Protein AF-A0A353JYY5-F1 (afdb_monomer)

Sequence (199 aa):
VELNNAVEAGSTLICNIYRLQESLFKIEKTVLKGDKEIVFSFNLNNRERYMTGYGVKVE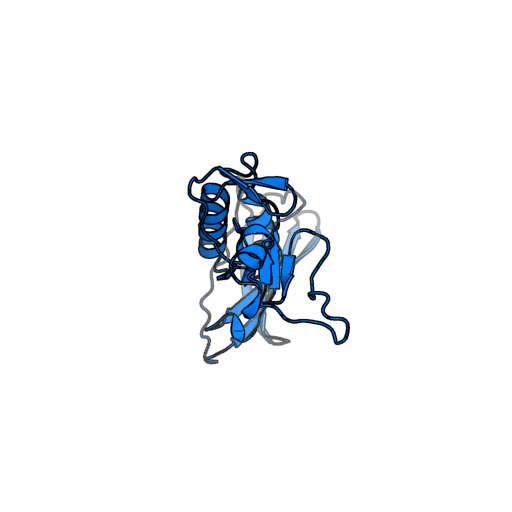VQRLDGNYDAYYTAFDVVDSWTRAPRYGFISDFSDSDMNDEEDIKEMNRYHINVVQYYDWMYRHHKFIPPKDKFIDPLKRKLNLSVVKQKVGYAHKYGMKAMAYGAVYGAGKEFYEKHKEWALYKNDGKVYGFGDFLYIM

pLDDT: mean 94.49, std 5.29, range [67.0, 98.75]

Secondary structure (DSSP, 8-state):
---SS---TT-EEEEEEEETTEEEEEEEEEPPTT-S------------SSEEEEEEEEEEE-TTS-EEEEEEEEEEES-GGGS--EEEE----GGGTT--HHHHHHHHTT--EEEE-S-SSBTTB-S-SSSEEE-TTS-EEEHHHHHHHHHHHHHTTPEEEE---SSEEEHHHHTT-GGGS-B-TTSPBPEETTTEEE-

Solvent-accessible surface area (backbone atoms only — not comparable to full-atom values): 11913 Å² total; per-residue (Å²): 130,86,72,95,61,91,77,58,61,70,16,38,37,38,41,35,36,22,48,82,92,44,76,78,46,78,49,76,46,70,39,52,85,86,66,88,76,84,89,86,86,84,84,84,84,73,82,71,85,55,70,49,64,34,44,35,42,41,35,39,44,41,85,89,71,51,77,51,77,47,73,53,71,54,71,54,60,81,47,55,86,82,68,71,32,77,46,71,48,69,84,33,31,78,86,48,55,96,58,56,62,72,55,54,53,39,50,76,72,59,36,34,31,35,35,38,40,84,76,43,36,38,64,76,44,50,76,59,99,47,54,68,45,61,32,88,86,69,48,66,34,24,50,63,31,49,55,48,49,46,52,50,33,47,75,72,68,22,43,78,41,79,63,75,59,93,40,36,28,33,53,80,55,42,77,76,44,59,91,57,42,44,64,46,99,88,70,49,72,44,58,59,79,90,53,33,32,35,66

Mean predicted aligned error: 4.84 Å

Radius of gyration: 24.38 Å; Cα contacts (8 Å, |Δi|>4): 341; chains: 1; bounding box: 50×28×75 Å

Foldseek 3Di:
DDDPDDADQQKKKWKWKDFVPDTDDIDIDTHHPPDPDDDDDDDDPPPPDAKGKMKMKIWIQHPVRDIDIDIDIAMDGPDCVVPAPEEEDEDAAPVCVVPLVVVVVCVRVVHAEYEYPQQAAWLVHRHDPAQWHAHLVRDTHGVVSVVVNCVSSVVSNHHYHYDHDPFKGFPVVCVVCVVSFDADPVRDFDADPRTIGGD

Nearest PDB structures (foldseek):
  8cem-assembly1_E  TM=5.713E-01  e=3.924E-01  Bos taurus
  2a73-assembly1_A  TM=5.602E-01  e=6.392E-01  Homo sapiens
  8uh2-assembly1_A  TM=5.642E-01  e=6.794E-01  Homo sapiens
  6yo6-assembly1_A  TM=5.496E-01  e=1.803E+00  Homo sapiens
  8enu-ass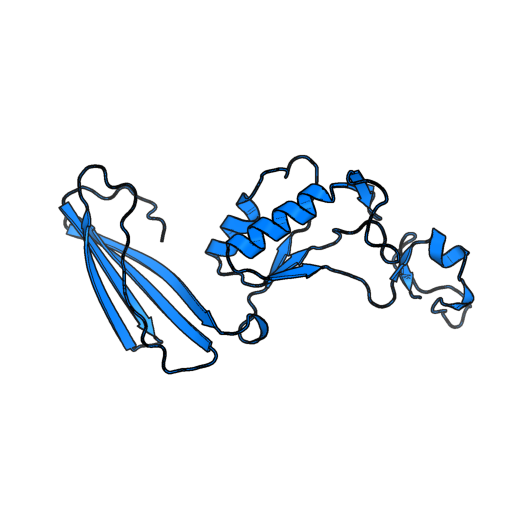embly1_G  TM=4.955E-01  e=3.123E+00  Homo sapiens

Structure (mmCIF, N/CA/C/O backbone):
data_AF-A0A353JYY5-F1
#
_entry.id   AF-A0A353JYY5-F1
#
loop_
_atom_site.group_PDB
_atom_site.id
_atom_site.type_symbol
_atom_site.label_atom_id
_atom_site.label_alt_id
_atom_site.label_comp_id
_atom_site.label_asym_id
_atom_site.label_entity_id
_atom_site.label_seq_id
_atom_site.pdbx_PDB_ins_code
_atom_site.Cartn_x
_atom_site.Cartn_y
_atom_site.Cartn_z
_atom_site.occupancy
_atom_site.B_iso_or_equiv
_atom_site.auth_seq_id
_atom_site.auth_comp_id
_atom_site.auth_asym_id
_atom_site.auth_atom_id
_atom_site.pdbx_PDB_model_num
ATOM 1 N N . VAL A 1 1 ? -8.068 0.862 15.870 1.00 82.69 1 VAL A N 1
ATOM 2 C CA . VAL A 1 1 ? -8.099 2.332 16.032 1.00 82.69 1 VAL A CA 1
ATOM 3 C C . VAL A 1 1 ? -7.085 2.686 17.092 1.00 82.69 1 VAL A C 1
ATOM 5 O O . VAL A 1 1 ? -7.090 2.029 18.124 1.00 82.69 1 VAL A O 1
ATOM 8 N N . GLU A 1 2 ? -6.206 3.644 16.828 1.00 84.69 2 GLU A N 1
ATOM 9 C CA . GLU A 1 2 ? -5.257 4.135 17.829 1.00 84.69 2 GLU A CA 1
ATOM 10 C C . GLU A 1 2 ? -5.903 5.284 18.599 1.00 84.69 2 GLU A C 1
ATOM 12 O O . GLU A 1 2 ? -6.517 6.171 18.004 1.00 84.69 2 GLU A O 1
ATOM 17 N N . LEU A 1 3 ? -5.811 5.234 19.925 1.00 84.00 3 LEU A N 1
ATOM 18 C CA . LEU A 1 3 ? -6.306 6.293 20.794 1.00 84.00 3 LEU A CA 1
ATOM 19 C C . LEU A 1 3 ? -5.145 7.246 21.066 1.00 84.00 3 LEU A C 1
ATOM 21 O O . LEU A 1 3 ? -4.091 6.820 21.530 1.00 84.00 3 LEU A O 1
ATOM 25 N N . ASN A 1 4 ? -5.339 8.533 20.791 1.00 76.31 4 ASN A N 1
ATOM 26 C CA . ASN A 1 4 ? -4.275 9.533 20.938 1.00 76.31 4 ASN A CA 1
ATOM 27 C C . ASN A 1 4 ? -4.005 9.906 22.405 1.00 76.31 4 ASN A C 1
ATOM 29 O O . ASN A 1 4 ? -2.969 10.487 22.713 1.00 76.31 4 ASN A O 1
ATOM 33 N N . ASN A 1 5 ? -4.931 9.564 23.304 1.00 80.25 5 ASN A N 1
ATOM 34 C CA . ASN A 1 5 ? -4.865 9.876 24.726 1.00 80.25 5 ASN A CA 1
ATOM 35 C C . ASN A 1 5 ? -4.965 8.598 25.556 1.00 80.25 5 ASN A C 1
ATOM 37 O O . ASN A 1 5 ? -5.755 7.705 25.238 1.00 80.25 5 ASN A O 1
ATOM 41 N N . ALA A 1 6 ? -4.225 8.553 26.666 1.00 81.31 6 ALA A N 1
ATOM 42 C CA . ALA A 1 6 ? -4.351 7.480 27.644 1.00 81.31 6 ALA A CA 1
ATOM 43 C C . ALA A 1 6 ? -5.804 7.367 28.132 1.00 81.31 6 ALA A C 1
ATOM 45 O O . ALA A 1 6 ? -6.489 8.375 28.331 1.00 81.31 6 ALA A O 1
ATOM 46 N N . VAL A 1 7 ? -6.277 6.137 28.312 1.00 87.62 7 VAL A N 1
ATOM 47 C CA . VAL A 1 7 ? -7.606 5.850 28.856 1.00 87.62 7 VAL A CA 1
ATOM 48 C C . VAL A 1 7 ? -7.434 5.235 30.236 1.00 87.62 7 VAL A C 1
ATOM 50 O O . VAL A 1 7 ? -6.659 4.299 30.420 1.00 87.62 7 VAL A O 1
ATOM 53 N N . GLU A 1 8 ? -8.125 5.801 31.217 1.00 91.50 8 GLU A N 1
ATOM 54 C CA . GLU A 1 8 ? -8.010 5.393 32.613 1.00 91.50 8 GLU A CA 1
ATOM 55 C C . GLU A 1 8 ? -8.660 4.026 32.835 1.00 91.50 8 GLU A C 1
ATOM 57 O O . GLU A 1 8 ? -9.717 3.727 32.268 1.00 91.50 8 GLU A O 1
ATOM 62 N N . ALA A 1 9 ? -8.055 3.211 33.701 1.00 93.50 9 ALA A N 1
ATOM 63 C CA . ALA A 1 9 ? -8.649 1.949 34.122 1.00 93.50 9 ALA A CA 1
ATOM 64 C C . ALA A 1 9 ? -10.014 2.201 34.783 1.00 93.50 9 ALA A C 1
ATOM 66 O O . ALA A 1 9 ? -10.133 3.064 35.647 1.00 93.50 9 ALA A O 1
ATOM 67 N N . GLY A 1 10 ? -11.030 1.442 34.379 1.00 93.44 10 GLY A N 1
ATOM 68 C CA . GLY A 1 10 ? -12.430 1.645 34.754 1.00 93.44 10 GLY A CA 1
ATOM 69 C C . GLY A 1 10 ? -13.258 2.387 33.700 1.00 93.44 10 GLY A C 1
ATOM 70 O O . GLY A 1 10 ? -14.481 2.286 33.732 1.00 93.44 10 GLY A O 1
ATOM 71 N N . SER A 1 11 ? -12.627 3.062 32.731 1.00 95.00 11 SER A N 1
ATOM 72 C CA . SER A 1 11 ? -13.341 3.631 31.577 1.00 95.00 11 SER A CA 1
ATOM 73 C C . SER A 1 11 ? -13.979 2.526 30.730 1.00 95.00 11 SER A C 1
ATOM 75 O O . SER A 1 11 ? -13.470 1.404 30.672 1.00 95.00 11 SER A O 1
ATOM 77 N N . THR A 1 12 ? -15.064 2.845 30.027 1.00 96.56 12 THR A N 1
ATOM 78 C CA . THR A 1 12 ? -15.749 1.903 29.130 1.00 96.56 12 THR A CA 1
ATOM 79 C C . THR A 1 12 ? -15.498 2.272 27.675 1.00 96.56 12 THR A C 1
ATOM 81 O O . THR A 1 12 ? -15.689 3.414 27.265 1.00 96.56 12 THR A O 1
ATOM 84 N N . LEU A 1 13 ? -15.081 1.293 26.879 1.00 96.75 13 LEU A N 1
ATOM 85 C CA . LEU A 1 13 ? -14.965 1.389 25.433 1.00 96.75 13 LEU A CA 1
ATOM 86 C C . LEU A 1 13 ? -16.154 0.695 24.773 1.00 96.75 13 LEU A C 1
ATOM 88 O O . LEU A 1 13 ? -16.440 -0.465 25.072 1.00 96.75 13 LEU A O 1
ATOM 92 N N . ILE A 1 14 ? -16.806 1.379 23.839 1.00 97.12 14 ILE A N 1
ATOM 93 C CA . ILE A 1 14 ? -17.950 0.855 23.089 1.00 97.12 14 ILE A CA 1
ATOM 94 C C . ILE A 1 14 ? -17.586 0.837 21.609 1.00 97.12 14 ILE A C 1
ATOM 96 O O . ILE A 1 14 ? -17.436 1.880 20.979 1.00 97.12 14 ILE A O 1
ATOM 100 N N . CYS A 1 15 ? -17.446 -0.356 21.045 1.00 97.56 15 CYS A N 1
ATOM 101 C CA . CYS A 1 15 ? -17.200 -0.558 19.625 1.00 97.56 15 CYS A CA 1
ATOM 102 C C . CYS A 1 15 ? -18.519 -0.854 18.910 1.00 97.56 15 CYS A C 1
ATOM 104 O O . CYS A 1 15 ? -19.177 -1.855 19.199 1.00 97.56 15 CYS A O 1
ATOM 106 N N . ASN A 1 16 ? -18.887 0.002 17.962 1.00 97.69 16 ASN A N 1
ATOM 107 C CA . ASN A 1 16 ? -20.025 -0.191 17.077 1.00 97.69 16 ASN A CA 1
ATOM 108 C C . ASN A 1 16 ? -19.528 -0.482 15.656 1.00 97.69 16 ASN A C 1
ATOM 110 O O . ASN A 1 16 ? -18.657 0.226 15.141 1.00 97.69 16 ASN A O 1
ATOM 114 N N . ILE A 1 17 ? -20.110 -1.497 15.019 1.00 97.50 17 ILE A N 1
ATOM 115 C CA . ILE A 1 17 ? -19.832 -1.872 13.629 1.00 97.50 17 ILE A CA 1
ATOM 116 C C . ILE A 1 17 ? -21.082 -1.614 12.799 1.00 97.50 17 ILE A C 1
ATOM 118 O O . ILE A 1 17 ? -22.156 -2.129 13.114 1.00 97.50 17 ILE A O 1
ATOM 122 N N . TYR A 1 18 ? -20.920 -0.863 11.717 1.00 96.69 18 TYR A N 1
ATOM 123 C CA . TYR A 1 18 ? -22.006 -0.449 10.843 1.00 96.69 18 TYR A CA 1
ATOM 124 C C . TYR A 1 18 ? -21.823 -0.981 9.432 1.00 96.69 18 TYR A C 1
ATOM 126 O O . TYR A 1 18 ? -20.710 -1.014 8.906 1.00 96.69 18 TYR A O 1
ATOM 134 N N . ARG A 1 19 ? -22.939 -1.303 8.784 1.00 94.19 19 ARG A N 1
ATOM 135 C CA . ARG A 1 19 ? -23.030 -1.409 7.329 1.00 94.19 19 ARG A CA 1
ATOM 136 C C . ARG A 1 19 ? -23.985 -0.328 6.848 1.00 94.19 19 ARG A C 1
ATOM 138 O O . ARG A 1 19 ? -25.188 -0.418 7.077 1.00 94.19 19 ARG A O 1
ATOM 145 N N . LEU A 1 20 ? -23.444 0.693 6.185 1.00 93.12 20 LEU A N 1
ATOM 146 C CA . LEU A 1 20 ? -24.189 1.918 5.878 1.00 93.12 20 LEU A CA 1
ATOM 147 C C . LEU A 1 20 ? -24.820 2.485 7.169 1.00 93.12 20 LEU A C 1
ATOM 149 O O . LEU A 1 20 ? -24.104 2.726 8.136 1.00 93.12 20 LEU A O 1
ATOM 153 N N . GLN A 1 21 ? -26.139 2.671 7.206 1.00 94.62 21 GLN A N 1
ATOM 154 C CA . GLN A 1 21 ? -26.885 3.126 8.382 1.00 94.62 21 GLN A CA 1
ATOM 155 C C . GLN A 1 21 ? -27.195 2.020 9.408 1.00 94.62 21 GLN A C 1
ATOM 157 O O . GLN A 1 21 ? -27.648 2.317 10.511 1.00 94.62 21 GLN A O 1
ATOM 162 N N . GLU A 1 22 ? -27.020 0.746 9.049 1.00 94.44 22 GLU A N 1
ATOM 163 C CA . GLU A 1 22 ? -27.385 -0.393 9.894 1.00 94.44 22 GLU A CA 1
ATOM 164 C C . GLU A 1 22 ? -26.297 -0.653 10.944 1.00 94.44 22 GLU A C 1
ATOM 166 O O . GLU A 1 22 ? -25.148 -0.912 10.590 1.00 94.44 22 GLU A O 1
ATOM 171 N N . SER A 1 23 ? -26.656 -0.620 12.231 1.00 95.06 23 SER A N 1
ATOM 172 C CA . SER A 1 23 ? -25.775 -1.071 13.316 1.00 95.06 23 SER A CA 1
ATOM 173 C C . SER A 1 23 ? -25.859 -2.590 13.441 1.00 95.06 23 SER A C 1
ATOM 175 O O . SER A 1 23 ? -26.911 -3.128 13.780 1.00 95.06 23 SER A O 1
ATOM 177 N N . LEU A 1 24 ? -24.758 -3.280 13.144 1.00 95.19 24 LEU A N 1
ATOM 178 C CA . LEU A 1 24 ? -24.690 -4.743 13.142 1.00 95.19 24 LEU A CA 1
ATOM 179 C C . LEU A 1 24 ? -24.235 -5.304 14.487 1.00 95.19 24 LEU A C 1
ATOM 181 O O . LEU A 1 24 ? -24.732 -6.334 14.938 1.00 95.19 24 LEU A O 1
ATOM 185 N N . PHE A 1 25 ? -23.271 -4.634 15.116 1.00 96.81 25 PHE A N 1
ATOM 186 C CA . PHE A 1 25 ? -22.703 -5.048 16.391 1.00 96.81 25 PHE A CA 1
ATOM 187 C C . PHE A 1 25 ? -22.481 -3.840 17.282 1.00 96.81 25 PHE A C 1
ATOM 189 O O . PHE A 1 25 ? -22.051 -2.786 16.814 1.00 96.81 25 PHE A O 1
ATOM 196 N N . LYS A 1 26 ? -22.699 -4.048 18.578 1.00 97.44 26 LYS A N 1
ATOM 197 C CA . LYS A 1 26 ? -22.285 -3.153 19.651 1.00 97.44 26 LYS A CA 1
ATOM 198 C C . LYS A 1 26 ? -21.618 -4.002 20.726 1.00 97.44 26 LYS A C 1
ATOM 200 O O . LYS A 1 26 ? -22.241 -4.920 21.254 1.00 97.44 26 LYS A O 1
ATOM 205 N N . ILE A 1 27 ? -20.345 -3.738 20.998 1.00 97.75 27 ILE A N 1
ATOM 206 C CA . ILE A 1 27 ?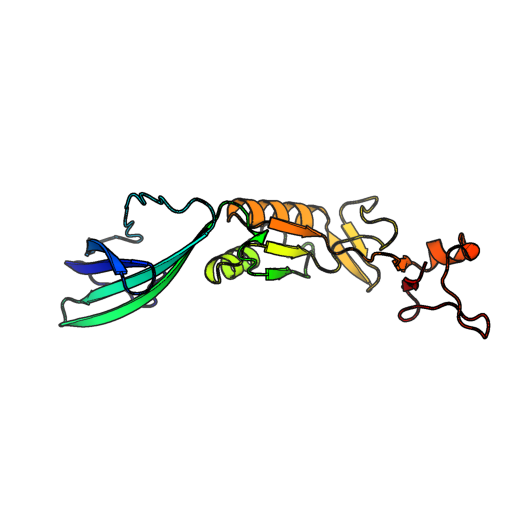 -19.522 -4.530 21.914 1.00 97.75 27 ILE A CA 1
ATOM 207 C C . ILE A 1 27 ? -18.881 -3.582 22.910 1.00 97.75 27 ILE A C 1
AT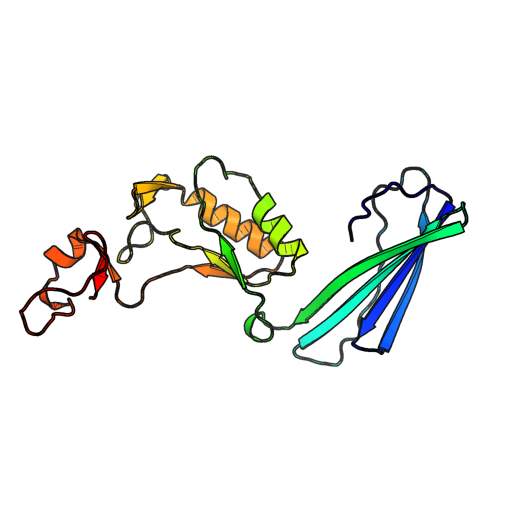OM 209 O O . ILE A 1 27 ? -18.189 -2.644 22.522 1.00 97.75 27 ILE A O 1
ATOM 213 N N . GLU A 1 28 ? -19.092 -3.849 24.190 1.00 97.44 28 GLU A N 1
ATOM 214 C CA . GLU A 1 28 ? -18.594 -3.015 25.278 1.00 97.44 28 GLU A CA 1
ATOM 215 C C . GLU A 1 28 ? -17.473 -3.743 26.021 1.00 97.44 28 GLU A C 1
ATOM 217 O O . GLU A 1 28 ? -17.542 -4.955 26.246 1.00 97.44 28 GLU A O 1
ATOM 222 N N . LYS A 1 29 ? -16.417 -3.010 26.376 1.00 96.88 29 LYS A N 1
ATOM 223 C CA . LYS A 1 29 ? -15.303 -3.504 27.187 1.00 96.88 29 LYS A CA 1
ATOM 224 C C . LYS A 1 29 ? -14.856 -2.444 28.179 1.00 96.88 29 LYS A C 1
ATOM 226 O O . LYS A 1 29 ? -14.704 -1.283 27.819 1.00 96.88 29 LYS A O 1
ATOM 231 N N . THR A 1 30 ? -14.589 -2.854 29.409 1.00 96.44 30 THR A N 1
ATOM 232 C CA . THR A 1 30 ? -13.977 -1.989 30.422 1.00 96.44 30 THR A CA 1
ATOM 233 C C . THR A 1 30 ? -12.460 -2.043 30.298 1.00 96.44 30 THR A C 1
ATOM 235 O O . THR A 1 30 ? -11.895 -3.121 30.125 1.00 96.44 30 THR A O 1
ATOM 238 N N . VAL A 1 31 ? -11.807 -0.888 30.403 1.00 95.31 31 VAL A N 1
ATOM 239 C CA . VAL A 1 31 ? -10.346 -0.779 30.426 1.00 95.31 31 VAL A CA 1
ATOM 240 C C . VAL A 1 31 ? -9.822 -1.261 31.775 1.00 95.31 31 VAL A C 1
ATOM 242 O O . VAL A 1 31 ? -10.223 -0.742 32.818 1.00 95.31 31 VAL A O 1
ATOM 245 N N . LEU A 1 32 ? -8.913 -2.232 31.775 1.00 94.75 32 LEU A N 1
ATOM 246 C CA . LEU A 1 32 ? -8.254 -2.731 32.978 1.00 94.75 32 LEU A CA 1
ATOM 247 C C . LEU A 1 32 ? -6.884 -2.072 33.171 1.00 94.75 32 LEU A C 1
ATOM 249 O O . LEU A 1 32 ? -6.249 -1.559 32.247 1.00 94.75 32 LEU A O 1
ATOM 253 N N . LYS A 1 33 ? -6.400 -2.071 34.417 1.00 93.38 33 LYS A N 1
ATOM 254 C CA . LYS A 1 33 ? -5.089 -1.505 34.743 1.00 93.38 33 LYS A CA 1
ATOM 255 C C . LYS A 1 33 ? -3.988 -2.296 34.034 1.00 93.38 33 LYS A C 1
ATOM 257 O O . LYS A 1 33 ? -3.799 -3.474 34.312 1.00 93.38 33 LYS A O 1
ATOM 262 N N . GLY A 1 34 ? -3.214 -1.607 33.199 1.00 90.06 34 GLY A N 1
ATOM 263 C CA . GLY A 1 34 ? -2.113 -2.201 32.439 1.00 90.06 34 GLY A CA 1
ATOM 264 C C . GLY A 1 34 ? -2.489 -2.645 31.025 1.00 90.06 34 GLY A C 1
ATOM 265 O O . GLY A 1 34 ? -1.595 -3.083 30.299 1.00 90.06 34 GLY A O 1
ATOM 266 N N . ASP A 1 35 ? -3.751 -2.490 30.614 1.00 91.50 35 ASP A N 1
ATOM 267 C CA . ASP A 1 35 ? -4.157 -2.734 29.231 1.00 91.50 35 ASP A CA 1
ATOM 268 C C . ASP A 1 35 ? -3.402 -1.795 28.283 1.00 91.50 35 ASP A C 1
ATOM 270 O O . ASP A 1 35 ? -3.444 -0.570 28.414 1.00 91.50 35 ASP A O 1
ATOM 274 N N . LYS A 1 36 ? -2.698 -2.390 27.317 1.00 89.00 36 LYS A N 1
ATOM 275 C CA . LYS A 1 36 ? -2.064 -1.677 26.194 1.00 89.00 36 LYS A CA 1
ATOM 276 C C . LYS A 1 36 ? -2.848 -1.835 24.895 1.00 89.00 36 LYS A C 1
ATOM 278 O O . LYS A 1 36 ? -2.726 -1.006 24.001 1.00 89.00 36 LYS A O 1
ATOM 283 N N . GLU A 1 37 ? -3.637 -2.899 24.800 1.00 92.81 37 GLU A N 1
ATOM 284 C CA . GLU A 1 37 ? -4.442 -3.249 23.640 1.00 92.81 37 GLU A CA 1
ATOM 285 C C . GLU A 1 37 ? -5.744 -3.896 24.117 1.00 92.81 37 GLU A C 1
ATOM 287 O O . GLU A 1 37 ? -5.736 -4.754 24.999 1.00 92.81 37 GLU A O 1
ATOM 292 N N . ILE A 1 38 ? -6.866 -3.488 23.522 1.00 93.69 38 ILE A N 1
ATOM 293 C CA . ILE A 1 38 ? -8.188 -4.050 23.799 1.00 93.69 38 ILE A CA 1
ATOM 294 C C . ILE A 1 38 ? -8.771 -4.560 22.486 1.00 93.69 38 ILE A C 1
ATOM 296 O O . ILE A 1 38 ? -9.053 -3.794 21.566 1.00 93.69 38 ILE A O 1
ATOM 300 N N . VAL A 1 39 ? -8.969 -5.875 22.411 1.00 94.69 39 VAL A N 1
ATOM 301 C CA . VAL A 1 39 ? -9.446 -6.551 21.200 1.00 94.69 39 VAL A CA 1
ATOM 302 C C . VAL A 1 39 ? -10.963 -6.713 21.246 1.00 94.69 39 VAL A C 1
ATOM 304 O O . VAL A 1 39 ? -11.485 -7.338 22.167 1.00 94.69 39 VAL A O 1
ATOM 307 N N . PHE A 1 40 ? -11.681 -6.208 20.245 1.00 94.94 40 PHE A N 1
ATOM 308 C CA . PHE A 1 40 ? -13.104 -6.496 20.039 1.00 94.94 40 PHE A CA 1
ATOM 309 C C . PHE A 1 40 ? -13.252 -7.617 19.010 1.00 94.94 40 PHE A C 1
ATOM 311 O O . PHE A 1 40 ? -12.687 -7.530 17.923 1.00 94.94 40 PHE A O 1
ATOM 318 N N . SER A 1 41 ? -14.011 -8.663 19.337 1.00 94.62 41 SER A N 1
ATOM 319 C CA . SER A 1 41 ? -14.202 -9.822 18.457 1.00 94.62 41 SER A CA 1
ATOM 320 C C . SER A 1 41 ? -15.672 -9.984 18.092 1.00 94.62 41 SER A C 1
ATOM 322 O O . SER A 1 41 ? -16.538 -9.946 18.962 1.00 94.62 41 SER A O 1
ATOM 324 N N . PHE A 1 42 ? -15.949 -10.186 16.807 1.00 93.12 42 PHE A N 1
ATOM 325 C CA . PHE A 1 42 ? -17.286 -10.407 16.262 1.00 93.12 42 PHE A CA 1
ATOM 326 C C . PHE A 1 42 ? -17.217 -11.336 15.053 1.00 93.12 42 PHE A C 1
ATOM 328 O O . PHE A 1 42 ? -16.170 -11.474 14.426 1.00 93.12 42 PHE A O 1
ATOM 335 N N . ASN A 1 43 ? -18.345 -11.961 14.717 1.00 91.88 43 ASN A N 1
ATOM 336 C CA . ASN A 1 43 ? -18.456 -12.855 13.569 1.00 91.88 43 ASN A CA 1
ATOM 337 C C . ASN A 1 43 ? -19.394 -12.255 12.529 1.00 91.88 43 ASN A C 1
ATOM 339 O O . ASN A 1 43 ? -20.602 -12.167 12.745 1.00 91.88 43 ASN A O 1
ATOM 343 N N . LEU A 1 44 ? -18.836 -11.859 11.387 1.00 88.06 44 LEU A N 1
ATOM 344 C CA . LEU A 1 44 ? -19.621 -11.370 10.262 1.00 88.06 44 LEU A CA 1
ATOM 345 C C . LEU A 1 44 ? -20.227 -12.542 9.498 1.00 88.06 44 LEU A C 1
ATOM 347 O O . LEU A 1 44 ? -19.515 -13.334 8.886 1.00 88.06 44 LEU A O 1
ATOM 351 N N . ASN A 1 45 ? -21.555 -12.614 9.469 1.00 81.69 45 ASN A N 1
ATOM 352 C CA . ASN A 1 45 ? -22.258 -13.480 8.531 1.00 81.69 45 ASN A CA 1
ATOM 353 C C . ASN A 1 45 ? -22.457 -12.724 7.211 1.00 81.69 45 ASN A C 1
ATOM 355 O O . ASN A 1 45 ? -23.543 -12.204 6.942 1.00 81.69 45 ASN A O 1
ATOM 359 N N . ASN A 1 46 ? -21.386 -12.584 6.422 1.00 71.69 46 ASN A N 1
ATOM 360 C CA . ASN A 1 46 ? -21.479 -11.865 5.158 1.00 71.69 46 ASN A CA 1
ATOM 361 C C . ASN A 1 46 ? -22.175 -12.735 4.099 1.00 71.69 46 ASN A C 1
ATOM 363 O O . ASN A 1 46 ? -21.571 -13.619 3.495 1.00 71.69 46 ASN A O 1
ATOM 367 N N . ARG A 1 47 ? -23.479 -12.502 3.902 1.00 69.69 47 ARG A N 1
ATOM 368 C CA . ARG A 1 47 ? -24.265 -13.157 2.843 1.00 69.69 47 ARG A CA 1
ATOM 369 C C . ARG A 1 47 ? -24.020 -12.534 1.466 1.00 69.69 47 ARG A C 1
ATOM 371 O O . ARG A 1 47 ? -24.321 -13.175 0.458 1.00 69.69 47 ARG A O 1
ATOM 378 N N . GLU A 1 48 ? -23.495 -11.310 1.414 1.00 68.44 48 GLU A N 1
ATOM 379 C CA . GLU A 1 48 ? -23.080 -10.665 0.169 1.00 68.44 48 GLU A CA 1
ATOM 380 C C . GLU A 1 48 ? -21.731 -11.233 -0.265 1.00 68.44 48 GLU A C 1
ATOM 382 O O . GLU A 1 48 ? -20.777 -11.294 0.505 1.00 68.44 48 GLU A O 1
ATOM 387 N N . ARG A 1 49 ? -21.660 -11.715 -1.508 1.00 67.00 49 ARG A N 1
ATOM 388 C CA . ARG A 1 49 ? -20.556 -12.590 -1.925 1.00 67.00 49 ARG A CA 1
ATOM 389 C C . ARG A 1 49 ? -19.331 -11.873 -2.481 1.00 67.00 49 ARG A C 1
ATOM 391 O O . ARG A 1 49 ? -18.319 -12.534 -2.671 1.00 67.00 49 ARG A O 1
ATOM 398 N N . TYR A 1 50 ? -19.410 -10.575 -2.776 1.00 84.00 50 TYR A N 1
ATOM 399 C CA . TYR A 1 50 ? -18.397 -9.932 -3.621 1.00 84.00 50 TYR A CA 1
ATOM 400 C C . TYR A 1 50 ? -17.673 -8.768 -2.949 1.00 84.00 50 TYR A C 1
ATOM 402 O O . TYR A 1 50 ? -16.449 -8.701 -3.021 1.00 84.00 50 TYR A O 1
ATOM 410 N N . MET A 1 51 ? -18.403 -7.842 -2.323 1.00 90.75 51 MET A N 1
ATOM 411 C CA . MET A 1 51 ? -17.811 -6.632 -1.758 1.00 90.75 51 MET A CA 1
ATOM 412 C C . MET A 1 51 ? -18.772 -5.950 -0.787 1.00 90.75 51 MET A C 1
ATOM 414 O O . MET A 1 51 ? -19.857 -5.540 -1.194 1.00 90.75 51 MET A O 1
ATOM 418 N N . THR A 1 52 ? -18.337 -5.756 0.455 1.00 93.50 52 THR A N 1
ATOM 419 C CA . THR A 1 52 ? -19.082 -4.984 1.455 1.00 93.50 52 THR A CA 1
ATOM 420 C C . THR A 1 52 ? -18.109 -4.154 2.288 1.00 93.50 52 THR A C 1
ATOM 422 O O . THR A 1 52 ? -17.101 -4.671 2.769 1.00 93.50 52 THR A O 1
ATOM 425 N N . GLY A 1 53 ? -18.404 -2.864 2.451 1.00 94.75 53 GLY A N 1
ATOM 426 C CA . GLY A 1 53 ? -17.663 -1.961 3.333 1.00 94.75 53 GLY A CA 1
ATOM 427 C C . GLY A 1 53 ? -18.375 -1.780 4.671 1.00 94.75 53 GLY A C 1
ATOM 428 O O . GLY A 1 53 ? -19.607 -1.760 4.724 1.00 94.75 53 GLY A O 1
ATOM 429 N N . TYR A 1 54 ? -17.596 -1.617 5.735 1.00 96.12 54 TYR A N 1
ATOM 430 C CA . TYR A 1 54 ? -18.090 -1.444 7.095 1.00 96.12 54 TYR A CA 1
ATOM 431 C C . TYR A 1 54 ? -17.459 -0.220 7.750 1.00 96.12 54 TYR A C 1
ATOM 433 O O . TYR A 1 54 ? -16.259 0.024 7.618 1.00 96.12 54 TYR A O 1
ATOM 441 N N . GLY A 1 55 ? -18.277 0.531 8.482 1.00 97.50 55 GLY A N 1
ATOM 442 C CA . GLY A 1 55 ? -17.819 1.601 9.361 1.00 97.50 55 GLY A CA 1
ATOM 443 C C . GLY A 1 55 ? -17.608 1.073 10.774 1.00 97.50 55 GLY A C 1
ATOM 444 O O . GLY A 1 55 ? -18.368 0.231 11.248 1.00 97.50 55 GLY A O 1
ATOM 445 N N . VAL A 1 56 ? -16.598 1.586 11.465 1.00 97.69 56 VAL A N 1
ATOM 446 C CA . VAL A 1 56 ? -16.315 1.267 12.866 1.00 97.69 56 VAL A CA 1
ATOM 447 C C . VAL A 1 56 ? -16.277 2.564 13.656 1.00 97.69 56 VAL A C 1
ATOM 449 O O . VAL A 1 56 ? -15.538 3.479 13.297 1.00 97.69 56 VAL A O 1
ATOM 452 N N . LYS A 1 57 ? -17.044 2.628 14.744 1.00 97.50 57 LYS A N 1
ATOM 453 C CA . LYS A 1 57 ? -16.997 3.715 15.728 1.00 97.50 57 LYS A CA 1
ATOM 454 C C . LYS A 1 57 ? -16.586 3.137 17.073 1.00 97.50 57 LYS A C 1
ATOM 456 O O . LYS A 1 57 ? -17.266 2.251 17.583 1.00 97.50 57 LYS A O 1
ATOM 461 N N . VAL A 1 58 ? -15.513 3.654 17.655 1.00 97.12 58 VAL A N 1
ATOM 462 C CA . VAL A 1 58 ? -15.100 3.344 19.026 1.00 97.12 58 VAL A CA 1
ATOM 463 C C . VAL A 1 58 ? -15.350 4.568 19.887 1.00 97.12 58 VAL A C 1
ATOM 465 O O . VAL A 1 58 ? -14.729 5.608 19.691 1.00 97.12 58 VAL A O 1
ATOM 468 N N . GLU A 1 59 ? -16.274 4.440 20.826 1.00 96.12 59 GLU A N 1
ATOM 469 C CA . GLU A 1 59 ? -16.597 5.461 21.815 1.00 96.12 59 GLU A CA 1
ATOM 470 C C . GLU A 1 59 ? -15.834 5.171 23.108 1.00 96.12 59 GLU A C 1
ATOM 472 O O . GLU A 1 59 ? -15.739 4.018 23.529 1.00 96.12 59 GLU A O 1
ATOM 477 N N . VAL A 1 60 ? -15.307 6.215 23.741 1.00 95.69 60 VAL A N 1
ATOM 478 C CA . VAL A 1 60 ? -14.610 6.148 25.027 1.00 95.69 60 VAL A CA 1
ATOM 479 C C . VAL A 1 60 ? -15.449 6.906 26.044 1.00 95.69 60 VAL A C 1
ATOM 481 O O . VAL A 1 60 ? -15.539 8.128 25.977 1.00 95.69 60 VAL A O 1
ATOM 484 N N . GLN A 1 61 ? -16.060 6.186 26.979 1.00 95.19 61 GLN A N 1
ATOM 485 C CA . GLN A 1 61 ? -16.742 6.761 28.135 1.00 95.19 61 GLN A CA 1
ATOM 486 C C . GLN A 1 61 ? -15.777 6.770 29.317 1.00 95.19 61 GLN A C 1
ATOM 488 O O . GLN A 1 61 ? -15.450 5.715 29.873 1.00 95.19 61 GLN A O 1
ATOM 493 N N . ARG A 1 62 ? -15.280 7.957 29.6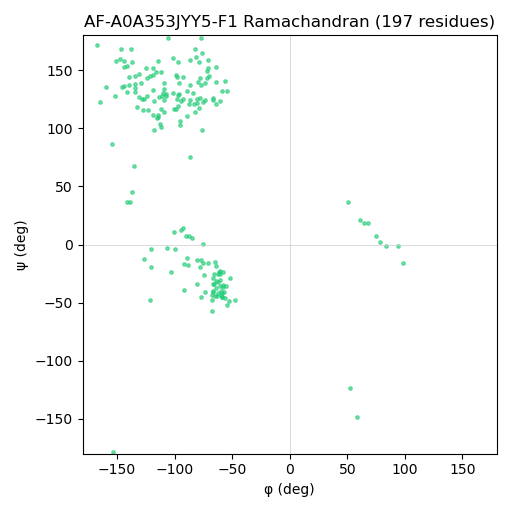62 1.00 92.69 62 ARG A N 1
ATOM 494 C CA . ARG A 1 62 ? -14.293 8.150 30.727 1.00 92.69 62 ARG A CA 1
ATOM 495 C C . ARG A 1 62 ? -14.971 8.309 32.086 1.00 92.69 62 ARG A C 1
ATOM 497 O O . ARG A 1 62 ? -16.148 8.656 32.176 1.00 92.69 62 ARG A O 1
ATOM 504 N N . LEU A 1 63 ? -14.214 8.053 33.151 1.00 91.19 63 LEU A N 1
ATOM 505 C CA . LEU A 1 63 ? -14.708 8.138 34.530 1.00 91.19 63 LEU A CA 1
ATOM 506 C C . LEU A 1 63 ? -15.056 9.570 34.960 1.00 91.19 63 LEU A C 1
ATOM 508 O O . LEU A 1 63 ? -15.947 9.766 35.781 1.00 91.19 63 LEU A O 1
ATOM 512 N N . ASP A 1 64 ? -14.379 10.561 34.386 1.00 89.88 64 ASP A N 1
ATOM 513 C CA . ASP A 1 64 ? -14.635 11.992 34.584 1.00 89.88 64 ASP A CA 1
ATOM 514 C C . ASP A 1 64 ? -15.889 12.500 33.839 1.00 89.88 64 ASP A C 1
ATOM 516 O O . ASP A 1 64 ? -16.218 13.683 33.913 1.00 89.88 64 ASP A O 1
ATOM 520 N N . GLY A 1 65 ? -16.599 11.615 33.129 1.00 87.81 65 GLY A N 1
ATOM 521 C CA . GLY A 1 65 ? -17.772 11.941 32.321 1.00 87.81 65 GLY A CA 1
ATOM 522 C C . GLY A 1 65 ? -17.445 12.460 30.919 1.00 87.81 65 GLY A C 1
ATOM 523 O O . GLY A 1 65 ? -18.372 12.708 30.146 1.00 87.81 65 GLY A O 1
ATOM 524 N N . ASN A 1 66 ? -16.163 12.597 30.559 1.00 89.25 66 ASN A N 1
ATOM 525 C CA . ASN A 1 66 ? -15.768 12.975 29.208 1.00 89.25 66 ASN A CA 1
ATOM 526 C C . ASN A 1 66 ? -16.027 11.839 28.209 1.00 89.25 66 ASN A C 1
ATOM 528 O O . ASN A 1 66 ? -15.998 10.646 28.531 1.00 89.25 66 ASN A O 1
ATOM 532 N N . TYR A 1 67 ? -16.257 12.239 26.961 1.00 90.62 67 TYR A N 1
ATOM 533 C CA . TYR A 1 67 ? -16.582 11.345 25.860 1.00 90.62 67 TYR A CA 1
ATOM 534 C C . TYR A 1 67 ? -15.704 11.654 24.647 1.00 90.62 67 TYR A C 1
ATOM 536 O O . TYR A 1 67 ? -15.686 12.785 24.165 1.00 90.62 67 TYR A O 1
ATOM 544 N N . ASP A 1 68 ? -15.041 10.623 24.124 1.00 92.56 68 ASP A N 1
ATOM 545 C CA . ASP A 1 68 ? -14.320 10.672 22.851 1.00 92.56 68 ASP A CA 1
ATOM 546 C C . ASP A 1 68 ? -14.925 9.664 21.865 1.00 92.56 68 ASP A C 1
ATOM 548 O O . ASP A 1 68 ? -15.431 8.612 22.262 1.00 92.56 68 ASP A O 1
ATOM 552 N N . ALA A 1 69 ? -14.820 9.939 20.564 1.00 94.25 69 ALA A N 1
ATOM 553 C CA . ALA A 1 69 ? -15.179 8.982 19.523 1.00 94.25 69 ALA A CA 1
ATOM 554 C C . ALA A 1 69 ? -14.115 8.926 18.434 1.00 94.25 69 ALA A C 1
ATOM 556 O O . ALA A 1 69 ? -13.671 9.954 17.924 1.00 94.25 69 ALA A O 1
ATOM 557 N N . TYR A 1 70 ? -13.765 7.708 18.042 1.00 95.75 70 TYR A N 1
ATOM 558 C CA . TYR A 1 70 ? -12.785 7.431 17.008 1.00 95.75 70 TYR A CA 1
ATOM 559 C C . TYR A 1 70 ? -13.390 6.537 15.934 1.00 95.75 70 TYR A C 1
ATOM 561 O O . TYR A 1 70 ? -14.278 5.728 16.209 1.00 95.75 70 TYR A O 1
ATOM 569 N N . TYR A 1 71 ? -12.887 6.666 14.710 1.00 96.06 71 TYR A N 1
ATOM 570 C CA . TYR A 1 71 ? -13.482 6.032 13.542 1.00 96.06 71 TYR A CA 1
ATOM 571 C C . TYR A 1 71 ? -12.431 5.301 12.720 1.00 96.06 71 TYR A C 1
ATOM 573 O O . TYR A 1 71 ? -11.280 5.723 12.628 1.00 96.06 71 TYR A O 1
ATOM 581 N N . THR A 1 72 ? -12.839 4.198 12.112 1.00 97.31 72 THR A N 1
ATOM 582 C CA . THR A 1 72 ? -12.084 3.523 11.057 1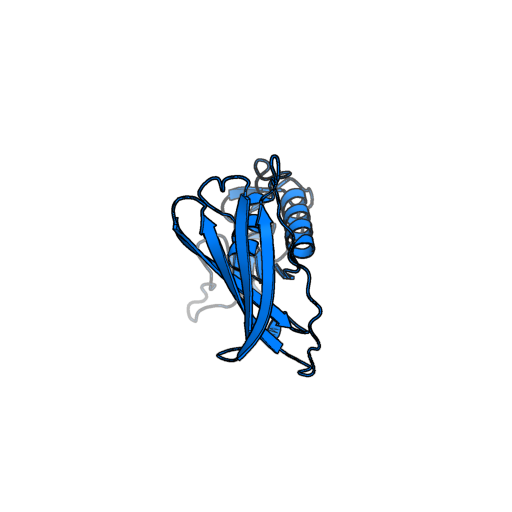.00 97.31 72 THR A CA 1
ATOM 583 C C . THR A 1 72 ? -13.058 2.752 10.172 1.00 97.31 72 THR A C 1
ATOM 585 O O . THR A 1 72 ? -14.273 2.803 10.378 1.00 97.31 72 THR A O 1
ATOM 588 N N . ALA A 1 73 ? -12.539 2.045 9.181 1.00 96.62 73 ALA A N 1
ATOM 589 C CA . ALA A 1 73 ? -13.320 1.198 8.307 1.00 96.62 73 ALA A CA 1
ATOM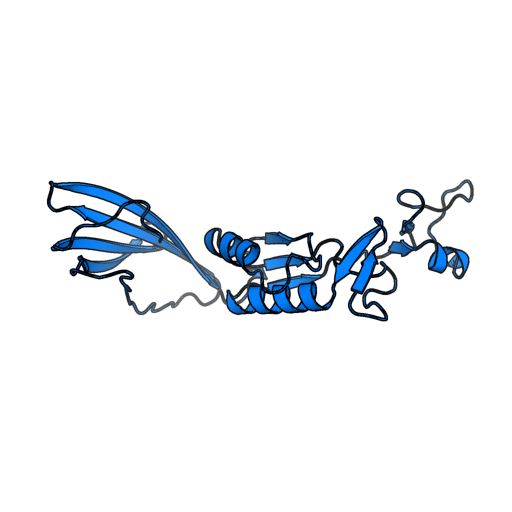 590 C C . ALA A 1 73 ? -12.594 -0.124 8.057 1.00 96.62 73 ALA A C 1
ATOM 592 O O . ALA A 1 73 ? -11.418 -0.293 8.371 1.00 96.62 73 ALA A O 1
ATOM 593 N N . PHE A 1 74 ? -13.311 -1.070 7.473 1.00 94.75 74 PHE A N 1
ATOM 594 C CA . PHE A 1 74 ? -12.712 -2.220 6.811 1.00 94.75 74 PHE A CA 1
ATOM 595 C C . PHE A 1 74 ? -13.639 -2.674 5.687 1.00 94.75 74 PHE A C 1
ATOM 597 O O . PHE A 1 74 ? -14.840 -2.389 5.698 1.00 94.75 74 PHE A O 1
ATOM 604 N N . ASP A 1 75 ? -13.092 -3.386 4.712 1.00 92.75 75 ASP A N 1
ATOM 605 C CA . ASP A 1 75 ? -13.865 -4.043 3.671 1.00 92.75 75 ASP A CA 1
ATOM 606 C C . ASP A 1 75 ? -13.709 -5.560 3.736 1.00 92.75 75 ASP A C 1
ATOM 608 O O . ASP A 1 75 ? -12.681 -6.106 4.131 1.00 92.75 75 ASP A O 1
ATOM 612 N N . VAL A 1 76 ? -14.771 -6.250 3.338 1.00 93.06 76 VAL A N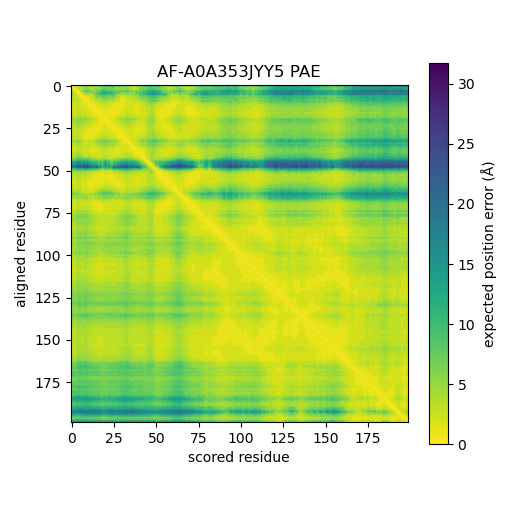 1
ATOM 613 C CA . VAL A 1 76 ? -14.750 -7.679 3.046 1.00 93.06 76 VAL A CA 1
ATOM 614 C C . VAL A 1 76 ? -14.985 -7.801 1.551 1.00 93.06 76 VAL A C 1
ATOM 616 O O . VAL A 1 76 ? -16.099 -7.595 1.064 1.00 93.06 76 VAL A O 1
ATOM 619 N N . VAL A 1 77 ? -13.908 -8.072 0.820 1.00 92.25 77 VAL A N 1
ATOM 620 C CA . VAL A 1 77 ? -13.889 -8.122 -0.642 1.00 92.25 77 VAL A CA 1
ATOM 621 C C . VAL A 1 77 ? -13.139 -9.370 -1.106 1.00 92.25 77 VAL A C 1
ATOM 623 O O . VAL A 1 77 ? -12.104 -9.724 -0.545 1.00 92.25 77 VAL A O 1
ATOM 626 N N . ASP A 1 78 ? -13.663 -10.054 -2.122 1.00 91.44 78 ASP A N 1
ATOM 627 C CA . ASP A 1 78 ? -13.037 -11.260 -2.692 1.00 91.44 78 ASP A CA 1
ATOM 628 C C . ASP A 1 78 ? -11.801 -10.933 -3.559 1.00 91.44 78 ASP A C 1
ATOM 630 O O . ASP A 1 78 ? -10.897 -11.754 -3.723 1.00 91.44 78 ASP A O 1
ATOM 634 N N . SER A 1 79 ? -11.757 -9.722 -4.119 1.00 94.06 79 SER A N 1
ATOM 635 C CA . SER A 1 79 ? -10.726 -9.240 -5.027 1.00 94.06 79 SER A CA 1
ATOM 636 C C . SER A 1 79 ? -10.559 -7.727 -4.929 1.00 94.06 79 SER A C 1
ATOM 638 O O . SER A 1 79 ? -11.502 -6.962 -5.137 1.00 94.06 79 SER A O 1
ATOM 640 N N . TRP A 1 80 ? -9.316 -7.286 -4.723 1.00 95.00 80 TRP A N 1
ATOM 641 C CA . TRP A 1 80 ? -8.927 -5.869 -4.682 1.00 95.00 80 TRP A CA 1
ATOM 642 C C . TRP A 1 80 ? -9.409 -5.066 -5.903 1.00 95.00 80 TRP A C 1
ATOM 644 O O . TRP A 1 80 ? -9.688 -3.877 -5.789 1.00 95.00 80 TRP A O 1
ATOM 654 N N . THR A 1 81 ? -9.560 -5.717 -7.062 1.00 95.88 81 THR A N 1
ATOM 655 C CA . THR A 1 81 ? -10.013 -5.078 -8.311 1.00 95.88 81 THR A CA 1
ATOM 656 C C . THR A 1 81 ? -11.443 -4.536 -8.255 1.00 95.88 81 THR A C 1
ATOM 658 O O . THR A 1 81 ? -11.792 -3.694 -9.077 1.00 95.88 81 THR A O 1
ATOM 661 N N . ARG A 1 82 ? -12.274 -4.978 -7.299 1.00 94.94 82 ARG A N 1
ATOM 662 C CA . ARG A 1 82 ? -13.649 -4.472 -7.140 1.00 94.94 82 ARG A CA 1
ATOM 663 C C . ARG A 1 82 ? -13.719 -3.137 -6.400 1.00 94.94 82 ARG A C 1
ATOM 665 O O . ARG A 1 82 ? -14.576 -2.322 -6.716 1.00 94.94 82 ARG A O 1
ATOM 672 N N . ALA A 1 83 ? -12.817 -2.918 -5.445 1.00 94.81 83 ALA A N 1
ATOM 673 C CA . ALA A 1 83 ? -12.695 -1.674 -4.686 1.00 94.81 83 ALA A CA 1
ATOM 674 C C . ALA A 1 83 ? -11.221 -1.265 -4.571 1.00 94.81 83 ALA A C 1
ATOM 676 O O . ALA A 1 83 ? -10.658 -1.320 -3.474 1.00 94.81 83 ALA A O 1
ATOM 677 N N . PRO A 1 84 ? -10.566 -0.884 -5.680 1.00 97.12 84 PRO A N 1
ATOM 678 C CA . PRO A 1 84 ? -9.159 -0.524 -5.641 1.00 97.12 84 PRO A CA 1
ATOM 679 C C . PRO A 1 84 ? -8.972 0.765 -4.838 1.00 97.12 84 PRO A C 1
ATOM 681 O O . PRO A 1 84 ? -9.559 1.802 -5.143 1.00 97.12 84 PRO A O 1
ATOM 684 N N . ARG A 1 85 ? -8.121 0.700 -3.818 1.00 98.19 85 ARG A N 1
ATOM 685 C CA . ARG A 1 85 ? -7.630 1.855 -3.062 1.00 98.19 85 ARG A CA 1
ATOM 686 C C . ARG A 1 85 ? -6.132 1.878 -3.268 1.00 98.19 85 ARG A C 1
ATOM 688 O O . ARG A 1 85 ? -5.414 1.064 -2.687 1.00 98.19 85 ARG A O 1
ATOM 695 N N . TYR A 1 86 ? -5.714 2.717 -4.208 1.00 98.44 86 TYR A N 1
ATOM 696 C CA . TYR A 1 86 ? -4.419 2.602 -4.860 1.00 98.44 86 TYR A CA 1
ATOM 697 C C . TYR A 1 86 ? -3.410 3.584 -4.261 1.00 98.44 86 TYR A C 1
ATOM 699 O O . TYR A 1 86 ? -3.597 4.793 -4.356 1.00 98.44 86 TYR A O 1
ATOM 707 N N . GLY A 1 87 ? -2.353 3.053 -3.647 1.00 98.38 87 GLY A N 1
ATOM 708 C CA . GLY A 1 87 ? -1.179 3.807 -3.210 1.00 98.38 87 GLY A CA 1
ATOM 709 C C . GLY A 1 87 ? 0.032 3.554 -4.110 1.00 98.38 87 GLY A C 1
ATOM 710 O O . GLY A 1 87 ? -0.012 2.733 -5.029 1.00 98.38 87 GLY A O 1
ATOM 711 N N . PHE A 1 88 ? 1.142 4.225 -3.825 1.00 98.31 88 PHE A N 1
ATOM 712 C CA . PHE A 1 88 ? 2.414 3.983 -4.497 1.00 98.31 88 PHE A CA 1
ATOM 713 C C . PHE A 1 88 ? 3.582 4.140 -3.525 1.00 98.31 88 PHE A C 1
ATOM 715 O O . PHE A 1 88 ? 3.463 4.819 -2.509 1.00 98.31 88 PHE A O 1
ATOM 722 N N . ILE A 1 89 ? 4.709 3.526 -3.873 1.00 97.81 89 ILE A N 1
ATOM 723 C CA . ILE A 1 89 ? 6.010 3.742 -3.243 1.00 97.81 89 ILE A CA 1
ATOM 724 C C . ILE A 1 89 ? 7.075 3.904 -4.326 1.00 97.81 89 ILE A C 1
ATOM 726 O O . ILE A 1 89 ? 7.001 3.272 -5.385 1.00 97.81 89 ILE A O 1
ATOM 730 N N . SER A 1 90 ? 8.054 4.762 -4.060 1.00 97.19 90 SER A N 1
ATOM 731 C CA . SER A 1 90 ? 9.090 5.148 -5.024 1.00 97.19 90 SER A CA 1
ATOM 732 C C . SER A 1 90 ? 10.517 4.960 -4.518 1.00 97.19 90 SER A C 1
ATOM 734 O O . SER A 1 90 ? 11.440 5.020 -5.331 1.00 97.19 90 SER A O 1
ATOM 736 N N . ASP A 1 91 ? 10.714 4.722 -3.221 1.00 96.31 91 ASP A N 1
ATOM 737 C CA . ASP A 1 91 ? 12.033 4.630 -2.596 1.00 96.31 91 ASP A CA 1
ATOM 738 C C . ASP A 1 91 ? 12.378 3.183 -2.221 1.00 96.31 91 ASP A C 1
ATOM 740 O O . ASP A 1 91 ? 11.588 2.450 -1.618 1.00 96.31 91 ASP A O 1
ATOM 744 N N . PHE A 1 92 ? 13.557 2.756 -2.680 1.00 98.00 92 PHE A N 1
ATOM 745 C CA . PHE A 1 92 ? 14.060 1.385 -2.540 1.00 98.00 92 PHE A CA 1
ATOM 746 C C . PHE A 1 92 ? 15.563 1.377 -2.261 1.00 98.00 92 PHE A C 1
ATOM 748 O O . PHE A 1 92 ? 16.308 0.562 -2.819 1.00 98.00 92 PHE A O 1
ATOM 755 N N . SER A 1 93 ? 16.038 2.350 -1.489 1.00 97.56 93 SER A N 1
ATOM 756 C CA . SER A 1 93 ? 17.464 2.471 -1.200 1.00 97.56 93 SER A CA 1
ATOM 757 C C . SER A 1 93 ? 17.861 1.531 -0.056 1.00 97.56 93 SER A C 1
ATOM 759 O O . SER A 1 93 ? 17.008 0.981 0.633 1.00 97.56 93 SER A O 1
ATOM 761 N N . ASP A 1 94 ? 19.162 1.337 0.173 1.00 97.31 94 ASP A N 1
ATOM 762 C CA . ASP A 1 94 ? 19.642 0.491 1.277 1.00 97.31 94 ASP A CA 1
ATOM 763 C C . ASP A 1 94 ? 19.144 0.954 2.663 1.00 97.31 94 ASP A C 1
ATOM 765 O O . ASP A 1 94 ? 19.095 0.127 3.573 1.00 97.31 94 ASP A O 1
ATOM 769 N N . SER A 1 95 ? 18.787 2.237 2.838 1.00 96.62 95 SER A N 1
ATOM 770 C CA . SER A 1 95 ? 18.259 2.749 4.113 1.00 96.62 95 SER A CA 1
ATOM 771 C C . SER A 1 95 ? 16.910 2.153 4.486 1.00 96.62 95 SER A C 1
ATOM 773 O O . SER A 1 95 ? 16.608 2.075 5.670 1.00 96.62 95 SER A O 1
ATOM 775 N N . ASP A 1 96 ? 16.136 1.700 3.500 1.00 96.62 96 ASP A N 1
ATOM 776 C CA . ASP A 1 96 ? 14.762 1.231 3.712 1.00 96.62 96 ASP A CA 1
ATOM 777 C C . ASP A 1 96 ? 14.734 -0.278 4.008 1.00 96.62 96 ASP A C 1
ATOM 779 O O . ASP A 1 96 ? 13.681 -0.917 4.043 1.00 96.62 96 ASP A O 1
ATOM 783 N N . MET A 1 97 ? 15.911 -0.885 4.182 1.00 97.62 97 MET A N 1
ATOM 784 C CA . MET A 1 97 ? 16.033 -2.283 4.555 1.00 97.62 97 MET A CA 1
ATOM 785 C C . MET A 1 97 ? 15.503 -2.502 5.974 1.00 97.62 97 MET A C 1
ATOM 787 O O . MET A 1 97 ? 15.987 -1.917 6.939 1.00 97.62 97 MET A O 1
ATOM 791 N N . ASN A 1 98 ? 14.579 -3.446 6.098 1.00 97.31 98 ASN A N 1
ATOM 792 C CA . ASN A 1 98 ? 13.801 -3.761 7.294 1.00 97.31 98 ASN A CA 1
ATOM 793 C C . ASN A 1 98 ? 12.853 -2.639 7.748 1.00 97.31 98 ASN A C 1
ATOM 795 O O . ASN A 1 98 ? 12.405 -2.669 8.894 1.00 97.31 98 ASN A O 1
ATOM 799 N N . ASP A 1 99 ? 12.533 -1.689 6.865 1.00 96.06 99 ASP A N 1
ATOM 800 C CA . ASP A 1 99 ? 11.573 -0.621 7.132 1.00 96.06 99 ASP A CA 1
ATOM 801 C C . ASP A 1 99 ? 10.192 -0.940 6.529 1.00 96.06 99 ASP A C 1
ATOM 803 O O . ASP A 1 99 ? 10.012 -1.071 5.312 1.00 96.06 99 ASP A O 1
ATOM 807 N N . GLU A 1 100 ? 9.206 -1.070 7.414 1.00 96.62 100 GLU A N 1
ATOM 808 C CA . GLU A 1 100 ? 7.811 -1.374 7.095 1.00 96.62 100 GLU A CA 1
ATOM 809 C C . GLU A 1 100 ? 6.889 -0.148 7.258 1.00 96.62 100 GLU A C 1
ATOM 811 O O . GLU A 1 100 ? 5.696 -0.245 6.966 1.00 96.62 100 GLU A O 1
ATOM 816 N N . GLU A 1 101 ? 7.397 1.002 7.714 1.00 96.69 101 GLU A N 1
ATOM 817 C CA . GLU A 1 101 ? 6.562 2.123 8.168 1.00 96.69 101 GLU A CA 1
ATOM 818 C C . GLU A 1 101 ? 5.681 2.700 7.051 1.00 96.69 101 GLU A C 1
ATOM 820 O O . GLU A 1 101 ? 4.482 2.879 7.267 1.00 96.69 101 GLU A O 1
ATOM 825 N N . ASP A 1 102 ? 6.197 2.852 5.825 1.00 95.88 102 ASP A N 1
ATOM 826 C CA . ASP A 1 102 ? 5.382 3.293 4.676 1.00 95.88 102 ASP A CA 1
ATOM 827 C C . ASP A 1 102 ? 4.183 2.362 4.428 1.00 95.88 102 ASP A C 1
ATOM 829 O O . ASP A 1 102 ? 3.072 2.799 4.121 1.00 95.88 102 ASP A O 1
ATOM 833 N N . ILE A 1 103 ? 4.404 1.047 4.553 1.00 97.69 103 ILE A N 1
ATOM 834 C CA . ILE A 1 103 ? 3.368 0.038 4.314 1.00 97.69 103 ILE A CA 1
ATOM 835 C C . ILE A 1 103 ? 2.356 0.035 5.464 1.00 97.69 103 ILE A C 1
ATOM 837 O O . ILE A 1 103 ? 1.151 -0.057 5.218 1.00 97.69 103 ILE A O 1
ATOM 841 N N . LYS A 1 104 ? 2.819 0.169 6.713 1.00 97.06 104 LYS A N 1
ATOM 842 C CA . LYS A 1 104 ? 1.941 0.319 7.883 1.00 97.06 104 LYS A CA 1
ATOM 843 C C . LYS A 1 104 ? 1.049 1.542 7.751 1.00 97.06 104 LYS A C 1
ATOM 845 O O . LYS A 1 104 ? -0.152 1.440 7.989 1.00 97.06 104 LYS A O 1
ATOM 850 N N . GLU A 1 105 ? 1.612 2.668 7.337 1.00 96.62 105 GLU A N 1
ATOM 851 C CA . GLU A 1 105 ? 0.868 3.908 7.161 1.00 96.62 105 GLU A CA 1
ATOM 852 C C . GLU A 1 105 ? -0.174 3.767 6.040 1.00 96.62 105 GLU A C 1
ATOM 854 O O . GLU A 1 105 ? -1.350 4.072 6.237 1.00 96.62 105 GLU A O 1
ATOM 859 N N . MET A 1 106 ? 0.189 3.163 4.903 1.00 97.75 106 MET A N 1
ATOM 860 C CA . MET A 1 106 ? -0.777 2.818 3.850 1.00 97.75 106 MET A CA 1
ATOM 861 C C . MET A 1 106 ? -1.903 1.895 4.343 1.00 97.75 106 MET A C 1
ATOM 863 O O . MET A 1 106 ? -3.056 2.056 3.934 1.00 97.75 106 MET A O 1
ATOM 867 N N . ASN A 1 107 ? -1.607 0.957 5.247 1.00 96.81 107 ASN A N 1
ATOM 868 C CA . ASN A 1 107 ? -2.614 0.079 5.841 1.00 96.81 107 ASN A CA 1
ATOM 869 C C . ASN A 1 107 ? -3.611 0.860 6.716 1.00 96.81 107 ASN A C 1
ATOM 871 O O . ASN A 1 107 ? -4.800 0.538 6.720 1.00 96.81 107 ASN A O 1
ATOM 875 N N . ARG A 1 108 ? -3.168 1.927 7.399 1.00 95.81 108 ARG A N 1
ATOM 876 C CA . ARG A 1 108 ? -4.059 2.827 8.161 1.00 95.81 108 ARG A CA 1
ATOM 877 C C . ARG A 1 108 ? -5.047 3.557 7.252 1.00 95.81 108 ARG A C 1
ATOM 879 O O . ARG A 1 108 ? -6.183 3.781 7.657 1.00 95.81 108 ARG A O 1
ATOM 886 N N . TYR A 1 109 ? -4.650 3.851 6.015 1.00 96.75 109 TYR A N 1
ATOM 887 C CA . TYR A 1 109 ? -5.529 4.405 4.976 1.00 96.75 109 TYR A CA 1
ATOM 888 C C . TYR A 1 109 ? -6.319 3.345 4.199 1.00 96.75 109 TYR A C 1
ATOM 890 O O . TYR A 1 109 ? -7.012 3.669 3.233 1.00 96.75 109 TYR A O 1
ATOM 898 N N . HIS A 1 110 ? -6.231 2.077 4.607 1.00 97.38 110 HIS A N 1
ATOM 899 C CA . HIS A 1 110 ? -6.901 0.945 3.973 1.00 97.38 110 HIS A CA 1
ATOM 900 C C . HIS A 1 110 ? -6.485 0.706 2.514 1.00 97.38 110 HIS A C 1
ATOM 902 O O . HIS A 1 110 ? -7.225 0.056 1.774 1.00 97.38 110 HIS A O 1
ATOM 908 N N . ILE A 1 111 ? -5.324 1.206 2.076 1.00 98.44 111 ILE A N 1
ATOM 909 C CA . ILE A 1 111 ? -4.781 0.921 0.741 1.00 98.44 111 ILE A CA 1
ATOM 910 C C . ILE A 1 111 ? -4.706 -0.597 0.553 1.00 98.44 111 ILE A C 1
ATOM 912 O O . ILE A 1 111 ? -4.233 -1.305 1.434 1.00 98.44 111 ILE A O 1
ATOM 916 N N . ASN A 1 112 ? -5.197 -1.106 -0.579 1.00 97.94 112 ASN A N 1
ATOM 917 C CA . ASN A 1 112 ? -5.238 -2.549 -0.865 1.00 97.94 112 ASN A CA 1
ATOM 918 C C . ASN A 1 112 ? -4.457 -2.945 -2.125 1.00 97.94 112 ASN A C 1
ATOM 920 O O . ASN A 1 112 ? -4.311 -4.131 -2.425 1.00 97.94 112 ASN A O 1
ATOM 924 N N . VAL A 1 113 ? -3.911 -1.968 -2.845 1.00 98.56 113 VAL A N 1
ATOM 925 C CA . VAL A 1 113 ? -2.981 -2.175 -3.952 1.00 98.56 113 VAL A CA 1
ATOM 926 C C . VAL A 1 113 ? -1.940 -1.060 -3.951 1.00 98.56 113 VAL A C 1
ATOM 928 O O . VAL A 1 113 ? -2.271 0.106 -3.754 1.00 98.56 113 VAL A O 1
ATOM 931 N N . VAL A 1 114 ? -0.675 -1.421 -4.153 1.00 98.75 114 VAL A N 1
ATOM 932 C CA . VAL A 1 114 ? 0.472 -0.511 -4.082 1.00 98.75 114 VAL A CA 1
ATOM 933 C C . VAL A 1 114 ? 1.277 -0.605 -5.368 1.00 98.75 114 VAL A C 1
ATOM 935 O O . VAL A 1 114 ? 1.696 -1.694 -5.766 1.00 98.75 114 VAL A O 1
ATOM 938 N N . GLN A 1 115 ? 1.499 0.531 -6.024 1.00 98.75 115 GLN A N 1
ATOM 939 C CA . GLN A 1 115 ? 2.360 0.627 -7.195 1.00 98.75 115 GLN A CA 1
ATOM 940 C C . GLN A 1 115 ? 3.809 0.780 -6.751 1.00 98.75 115 GLN A C 1
ATOM 942 O O . GLN A 1 115 ? 4.126 1.644 -5.942 1.00 98.75 115 GLN A O 1
ATOM 947 N N . TYR A 1 116 ? 4.691 -0.026 -7.316 1.00 98.56 116 TYR A N 1
ATOM 948 C CA . TYR A 1 116 ? 6.127 0.095 -7.129 1.00 98.56 116 TYR A CA 1
ATOM 949 C C . TYR A 1 116 ? 6.630 0.918 -8.301 1.00 98.56 116 TYR A C 1
ATOM 951 O O . TYR A 1 116 ? 6.658 0.409 -9.420 1.00 98.56 116 TYR A O 1
ATOM 959 N N . TYR A 1 117 ? 6.924 2.195 -8.073 1.00 98.19 117 TYR A N 1
ATOM 960 C CA . TYR A 1 117 ? 7.236 3.156 -9.128 1.00 98.19 117 TYR A CA 1
ATOM 961 C C . TYR A 1 117 ? 8.748 3.291 -9.318 1.00 98.19 117 TYR A C 1
ATOM 963 O O . TYR A 1 117 ? 9.477 3.482 -8.351 1.00 98.19 117 TYR A O 1
ATOM 971 N N . ASP A 1 118 ? 9.231 3.181 -10.558 1.00 96.38 118 ASP A N 1
ATOM 972 C CA . ASP A 1 118 ? 10.666 3.200 -10.892 1.00 96.38 118 ASP A CA 1
ATOM 973 C C . ASP A 1 118 ? 11.528 2.225 -10.055 1.00 96.38 118 ASP A C 1
ATOM 975 O O . ASP A 1 118 ? 12.670 2.499 -9.698 1.00 96.38 118 ASP A O 1
ATOM 979 N N . TRP A 1 119 ? 10.982 1.048 -9.742 1.00 97.94 119 TRP A N 1
ATOM 980 C CA . TRP A 1 119 ? 11.639 -0.005 -8.952 1.00 97.94 119 TRP A CA 1
ATOM 981 C C . TRP A 1 119 ? 12.690 -0.814 -9.728 1.00 97.94 119 TRP A C 1
ATOM 983 O O . TRP A 1 119 ? 13.410 -1.627 -9.148 1.00 97.94 119 TRP A O 1
ATOM 993 N N . MET A 1 120 ? 12.714 -0.677 -11.053 1.00 97.31 120 MET A N 1
ATOM 994 C CA . MET A 1 120 ? 13.357 -1.604 -11.981 1.00 97.31 120 MET A CA 1
ATOM 995 C C . MET A 1 120 ? 14.717 -1.109 -12.484 1.00 97.31 120 MET A C 1
ATOM 997 O O . MET A 1 120 ? 15.018 0.082 -12.495 1.00 97.31 120 MET A O 1
ATOM 1001 N N . TYR A 1 121 ? 15.538 -2.032 -12.987 1.00 97.12 121 TYR A N 1
ATOM 1002 C CA . TYR A 1 121 ? 16.857 -1.711 -13.530 1.00 97.12 121 TYR A CA 1
ATOM 1003 C C . TYR A 1 121 ? 16.783 -0.885 -14.817 1.00 97.12 121 TYR A C 1
ATOM 1005 O O . TYR A 1 121 ? 17.358 0.201 -14.906 1.00 97.12 121 TYR A O 1
ATOM 1013 N N . ARG A 1 122 ? 16.095 -1.391 -15.841 1.00 95.88 122 ARG A N 1
ATOM 1014 C CA . ARG A 1 122 ? 15.874 -0.712 -17.124 1.00 95.88 122 ARG A CA 1
ATOM 1015 C C . ARG A 1 122 ? 14.480 -1.047 -17.637 1.00 95.88 122 ARG A C 1
ATOM 1017 O O . ARG A 1 122 ? 14.005 -2.152 -17.411 1.00 95.88 122 ARG A O 1
ATOM 1024 N N . HIS A 1 123 ? 13.878 -0.158 -18.425 1.00 95.56 123 HIS A N 1
ATOM 1025 C CA . HIS A 1 123 ? 12.544 -0.381 -19.000 1.00 95.56 123 HIS A CA 1
ATOM 1026 C C . HIS A 1 123 ? 12.457 -1.599 -19.948 1.00 95.56 123 HIS A C 1
ATOM 1028 O O . HIS A 1 123 ? 11.410 -2.215 -20.052 1.00 95.56 123 HIS A O 1
ATOM 1034 N N . HIS A 1 124 ? 13.575 -2.006 -20.558 1.00 94.44 124 HIS A N 1
ATOM 1035 C CA . HIS A 1 124 ? 13.681 -3.204 -21.408 1.00 94.44 124 HIS A CA 1
ATOM 1036 C C . HIS A 1 124 ? 14.287 -4.419 -20.675 1.00 94.44 124 HIS A C 1
ATOM 1038 O O . HIS A 1 124 ? 14.433 -5.495 -21.248 1.00 94.44 124 HIS A O 1
ATOM 1044 N N . LYS A 1 125 ? 14.718 -4.247 -19.418 1.00 95.44 125 LYS A N 1
ATOM 1045 C CA . LYS A 1 125 ? 15.357 -5.287 -18.602 1.00 95.44 125 LYS A CA 1
ATOM 1046 C C . LYS A 1 125 ? 15.132 -4.977 -17.127 1.00 95.44 125 LYS A C 1
ATOM 1048 O O . LYS A 1 125 ? 15.957 -4.317 -16.496 1.00 95.44 125 LYS A O 1
ATOM 1053 N N . PHE A 1 126 ? 14.005 -5.437 -16.586 1.00 96.25 126 PHE A N 1
ATOM 1054 C CA . PHE A 1 126 ? 13.583 -5.042 -15.241 1.00 96.25 126 PHE A CA 1
ATOM 1055 C C . PHE A 1 126 ? 14.507 -5.552 -14.136 1.00 96.25 126 PHE A C 1
ATOM 1057 O O . PHE A 1 126 ? 14.807 -4.812 -13.202 1.00 96.25 126 PHE A O 1
ATOM 1064 N N . ILE A 1 127 ? 14.988 -6.792 -14.250 1.00 97.38 127 ILE A N 1
ATOM 1065 C CA . ILE A 1 127 ? 15.796 -7.420 -13.202 1.00 97.38 127 ILE A CA 1
ATOM 1066 C C . ILE A 1 127 ? 17.283 -7.068 -13.391 1.00 97.38 127 ILE A C 1
ATOM 1068 O O . ILE A 1 127 ? 17.856 -7.370 -14.449 1.00 97.38 127 ILE A O 1
ATOM 1072 N N . PRO A 1 128 ? 17.929 -6.433 -12.395 1.00 97.06 128 PRO A N 1
ATOM 1073 C CA . PRO A 1 128 ? 19.353 -6.124 -12.442 1.00 97.06 128 PRO A CA 1
ATOM 1074 C C . PRO A 1 128 ? 20.216 -7.393 -12.305 1.00 97.06 128 PRO A C 1
ATOM 1076 O O . PRO A 1 128 ? 19.776 -8.394 -11.743 1.00 97.06 128 PRO A O 1
ATOM 1079 N N . PRO A 1 129 ? 21.483 -7.358 -12.756 1.00 96.38 129 PRO A N 1
ATOM 1080 C CA . PRO A 1 129 ? 22.420 -8.473 -12.579 1.00 96.38 129 PRO A CA 1
ATOM 1081 C C . PRO A 1 129 ? 22.896 -8.658 -11.126 1.00 96.38 129 PRO A C 1
ATOM 1083 O O . PRO A 1 129 ? 23.479 -9.687 -10.797 1.00 96.38 129 PRO A O 1
ATOM 1086 N N . LYS A 1 130 ? 22.707 -7.647 -10.273 1.00 97.50 130 LYS A N 1
ATOM 1087 C CA . LYS A 1 130 ? 23.038 -7.639 -8.843 1.00 97.50 130 LYS A CA 1
ATOM 1088 C C . LYS A 1 130 ? 21.936 -6.899 -8.099 1.00 97.50 130 LYS A C 1
ATOM 1090 O O . LYS A 1 130 ? 21.324 -6.004 -8.672 1.00 97.50 130 LYS A O 1
ATOM 1095 N N . ASP A 1 131 ? 21.744 -7.216 -6.823 1.00 97.31 131 ASP A N 1
ATOM 1096 C CA . ASP A 1 131 ? 20.697 -6.582 -6.020 1.00 97.31 131 ASP A CA 1
ATOM 1097 C C . ASP A 1 131 ? 20.847 -5.064 -5.937 1.00 97.31 131 ASP A C 1
ATOM 1099 O O . ASP A 1 131 ? 19.859 -4.357 -6.087 1.00 97.31 131 ASP A O 1
ATOM 1103 N N . LYS A 1 132 ? 22.070 -4.554 -5.759 1.00 98.25 132 LYS A N 1
ATOM 1104 C CA . LYS A 1 132 ? 22.343 -3.112 -5.783 1.00 98.25 132 LYS A CA 1
ATOM 1105 C C . LYS A 1 132 ? 22.595 -2.648 -7.212 1.00 98.25 132 LYS A C 1
ATOM 1107 O O . LYS A 1 132 ? 23.497 -3.163 -7.879 1.00 98.25 132 LYS A O 1
ATOM 1112 N N . PHE A 1 133 ? 21.840 -1.657 -7.669 1.00 98.06 133 PHE A N 1
ATOM 1113 C CA . PHE A 1 133 ? 21.942 -1.122 -9.024 1.00 98.06 133 PHE A CA 1
ATOM 1114 C C . PHE A 1 133 ? 21.655 0.381 -9.072 1.00 98.06 133 PHE A C 1
ATOM 1116 O O . PHE A 1 133 ? 21.201 0.985 -8.104 1.00 98.06 133 PHE A O 1
ATOM 1123 N N . ILE A 1 134 ? 21.961 0.984 -10.222 1.00 96.94 134 ILE A N 1
ATOM 1124 C CA . ILE A 1 134 ? 21.636 2.377 -10.523 1.00 96.94 134 ILE A CA 1
ATOM 1125 C C . ILE A 1 134 ? 20.529 2.384 -11.571 1.00 96.94 134 ILE A C 1
ATOM 1127 O O . ILE A 1 134 ? 20.690 1.766 -12.631 1.00 96.94 134 ILE A O 1
ATOM 1131 N N . ASP A 1 135 ? 19.422 3.050 -11.270 1.00 94.75 135 ASP A N 1
ATOM 1132 C CA . ASP A 1 135 ? 18.263 3.168 -12.158 1.00 94.75 135 ASP A CA 1
ATOM 1133 C C . ASP A 1 135 ? 18.499 4.203 -13.290 1.00 94.75 135 ASP A C 1
ATOM 1135 O O . ASP A 1 135 ? 19.566 4.829 -13.355 1.00 94.75 135 ASP A O 1
ATOM 1139 N N . PRO A 1 136 ? 17.549 4.393 -14.227 1.00 91.06 136 PRO A N 1
ATOM 1140 C CA . PRO A 1 136 ? 17.693 5.371 -15.310 1.00 91.06 136 PRO A CA 1
ATOM 1141 C C . PRO A 1 136 ? 17.846 6.830 -14.846 1.00 91.06 136 PRO A C 1
ATOM 1143 O O . PRO A 1 136 ? 18.449 7.629 -15.562 1.00 91.06 136 PRO A O 1
ATOM 1146 N N . LEU A 1 137 ? 17.348 7.168 -13.653 1.00 91.75 137 LEU A N 1
ATOM 1147 C CA . LEU A 1 137 ? 17.416 8.503 -13.052 1.00 91.75 137 LEU A CA 1
ATOM 1148 C C . LEU A 1 137 ? 18.616 8.671 -12.105 1.00 91.75 137 LEU A C 1
ATOM 1150 O O . LEU A 1 137 ? 18.716 9.668 -11.394 1.00 91.75 137 LEU A O 1
ATOM 1154 N N . LYS A 1 138 ? 19.572 7.732 -12.138 1.00 94.38 138 LYS A N 1
ATOM 1155 C CA . LYS A 1 138 ? 20.810 7.721 -11.342 1.00 94.38 138 LYS A CA 1
ATOM 1156 C C . LYS A 1 138 ? 20.604 7.507 -9.835 1.00 94.38 138 LYS A C 1
ATOM 1158 O O . LYS A 1 138 ? 21.527 7.756 -9.055 1.00 94.38 138 LYS A O 1
ATOM 1163 N N . ARG A 1 139 ? 19.446 6.996 -9.415 1.00 96.69 139 ARG A N 1
ATOM 1164 C CA . ARG A 1 139 ? 19.180 6.601 -8.025 1.00 96.69 139 ARG A CA 1
ATOM 1165 C C . ARG A 1 139 ? 19.837 5.257 -7.730 1.00 96.69 139 ARG A C 1
ATOM 1167 O O . ARG A 1 139 ? 19.887 4.378 -8.590 1.00 96.69 139 ARG A O 1
ATOM 1174 N N . LYS A 1 140 ? 20.355 5.098 -6.511 1.00 98.25 140 LYS A N 1
ATOM 1175 C CA . LYS A 1 140 ? 20.918 3.831 -6.022 1.00 98.25 140 LYS A CA 1
ATOM 1176 C C . LYS A 1 140 ? 19.796 3.022 -5.385 1.00 98.25 140 LYS A C 1
ATOM 1178 O O . LYS A 1 140 ? 19.310 3.400 -4.324 1.00 98.25 140 LYS A O 1
ATOM 1183 N N . LEU A 1 141 ? 19.408 1.933 -6.030 1.00 98.44 141 LEU A N 1
ATOM 1184 C CA . LEU A 1 141 ? 18.317 1.072 -5.587 1.00 98.44 141 LEU A CA 1
ATOM 1185 C C . LEU A 1 141 ? 18.839 -0.310 -5.197 1.00 98.44 141 LEU A C 1
ATOM 1187 O O . LEU A 1 141 ? 19.906 -0.743 -5.649 1.00 98.44 141 LEU A O 1
ATOM 1191 N N . ASN A 1 142 ? 18.060 -1.008 -4.376 1.00 98.50 142 ASN A N 1
ATOM 1192 C CA . ASN A 1 142 ? 18.324 -2.366 -3.939 1.00 98.50 142 ASN A CA 1
ATOM 1193 C C . ASN A 1 142 ? 17.102 -3.268 -4.190 1.00 98.50 142 ASN A C 1
ATOM 1195 O O . ASN A 1 142 ? 16.044 -3.114 -3.584 1.00 98.50 142 ASN A O 1
ATOM 1199 N N . LEU A 1 143 ? 17.261 -4.267 -5.058 1.00 98.38 143 LEU A N 1
ATOM 1200 C CA . LEU A 1 143 ? 16.218 -5.237 -5.392 1.00 98.38 143 LEU A CA 1
ATOM 1201 C C . LEU A 1 143 ? 15.741 -6.042 -4.172 1.00 98.38 143 LEU A C 1
ATOM 1203 O O . LEU A 1 143 ? 14.579 -6.445 -4.120 1.00 98.38 143 LEU A O 1
ATOM 1207 N N . SER A 1 144 ? 16.607 -6.280 -3.185 1.00 98.50 144 SER A N 1
ATOM 1208 C CA . SER A 1 144 ? 16.206 -6.947 -1.943 1.00 98.50 144 SER A CA 1
ATOM 1209 C C . SER A 1 144 ? 15.231 -6.097 -1.121 1.00 98.50 144 SER A C 1
ATOM 1211 O O . SER A 1 144 ? 14.293 -6.653 -0.555 1.00 98.50 144 SER A O 1
ATOM 1213 N N . VAL A 1 145 ? 15.362 -4.765 -1.140 1.00 98.56 145 VAL A N 1
ATOM 1214 C CA . VAL A 1 145 ? 14.400 -3.846 -0.501 1.00 98.56 145 VAL A CA 1
ATOM 1215 C C . VAL A 1 145 ? 13.053 -3.891 -1.219 1.00 98.56 145 VAL A C 1
ATOM 1217 O O . VAL A 1 145 ? 12.019 -4.022 -0.569 1.00 98.56 145 VAL A O 1
ATOM 1220 N N . VAL A 1 146 ? 13.050 -3.896 -2.559 1.00 98.50 146 VAL A N 1
ATOM 1221 C CA . VAL A 1 146 ? 11.820 -4.077 -3.357 1.00 98.50 146 VAL A CA 1
ATOM 1222 C C . VAL A 1 146 ? 11.095 -5.362 -2.945 1.00 98.50 146 VAL A C 1
ATOM 1224 O O . VAL A 1 146 ? 9.913 -5.329 -2.608 1.00 98.50 146 VAL A O 1
ATOM 1227 N N . LYS A 1 147 ? 11.804 -6.500 -2.922 1.00 98.44 147 LYS A N 1
ATOM 1228 C CA . LYS A 1 147 ? 11.238 -7.805 -2.530 1.00 98.44 147 LYS A CA 1
ATOM 1229 C C . LYS A 1 147 ? 10.693 -7.792 -1.102 1.00 98.44 147 LYS A C 1
ATOM 1231 O O . LYS A 1 147 ? 9.646 -8.383 -0.844 1.00 98.44 147 LYS A O 1
ATOM 1236 N N . GLN A 1 148 ? 11.391 -7.130 -0.185 1.00 98.31 148 GLN A N 1
ATOM 1237 C CA . GLN A 1 148 ? 10.976 -7.039 1.206 1.00 98.31 148 GLN A CA 1
ATOM 1238 C C . GLN A 1 148 ? 9.698 -6.209 1.365 1.00 98.31 148 GLN A C 1
ATOM 1240 O O . GLN A 1 148 ? 8.746 -6.692 1.978 1.00 98.31 148 GLN A O 1
ATOM 1245 N N . LYS A 1 149 ? 9.624 -5.025 0.741 1.00 98.50 149 LYS A N 1
ATOM 1246 C CA . LYS A 1 149 ? 8.404 -4.205 0.740 1.00 98.50 149 LYS A CA 1
ATOM 1247 C C . LYS A 1 149 ? 7.224 -4.951 0.094 1.00 98.50 149 LYS A C 1
ATOM 1249 O O . LYS A 1 149 ? 6.116 -4.876 0.621 1.00 98.50 149 LYS A O 1
ATOM 1254 N N . VAL A 1 150 ? 7.450 -5.764 -0.951 1.00 98.62 150 VAL A N 1
ATOM 1255 C CA . VAL A 1 150 ? 6.409 -6.663 -1.507 1.00 98.62 150 VAL A CA 1
ATOM 1256 C C . VAL A 1 150 ? 5.915 -7.655 -0.451 1.00 98.62 150 VAL A C 1
ATOM 1258 O O . VAL A 1 150 ? 4.709 -7.863 -0.313 1.00 98.62 150 VAL A O 1
ATOM 1261 N N . GLY A 1 151 ? 6.830 -8.243 0.324 1.00 98.62 151 GLY A N 1
ATOM 1262 C CA . GLY A 1 151 ? 6.490 -9.112 1.452 1.00 98.62 151 GLY A CA 1
ATOM 1263 C C . GLY A 1 151 ? 5.634 -8.408 2.509 1.00 98.62 151 GLY A C 1
ATOM 1264 O O . GLY A 1 151 ? 4.618 -8.958 2.934 1.00 98.62 151 GLY A O 1
ATOM 1265 N N . TYR A 1 152 ? 5.989 -7.178 2.882 1.00 98.56 152 TYR A N 1
ATOM 1266 C CA . TYR A 1 152 ? 5.206 -6.359 3.812 1.00 98.56 152 TYR A CA 1
ATOM 1267 C C . TYR A 1 152 ? 3.817 -6.016 3.268 1.00 98.56 152 TYR A C 1
ATOM 1269 O O . TYR A 1 152 ? 2.824 -6.184 3.971 1.00 98.56 152 TYR A O 1
ATOM 1277 N N . ALA A 1 153 ? 3.710 -5.616 1.999 1.00 98.31 153 ALA A N 1
ATOM 1278 C CA . ALA A 1 153 ? 2.420 -5.353 1.364 1.00 98.31 153 ALA A CA 1
ATOM 1279 C C . ALA A 1 153 ? 1.497 -6.583 1.456 1.00 98.31 153 ALA A C 1
ATOM 1281 O O . ALA A 1 153 ? 0.349 -6.472 1.887 1.00 98.31 153 ALA A O 1
ATOM 1282 N N . HIS A 1 154 ? 2.017 -7.777 1.149 1.00 98.38 154 HIS A N 1
ATOM 1283 C CA . HIS A 1 154 ? 1.259 -9.023 1.280 1.00 98.38 154 HIS A CA 1
ATOM 1284 C C . HIS A 1 154 ? 0.870 -9.346 2.728 1.00 98.38 154 HIS A C 1
ATOM 1286 O O . HIS A 1 154 ? -0.242 -9.823 2.957 1.00 98.38 154 HIS A O 1
ATOM 1292 N N . LYS A 1 155 ? 1.745 -9.070 3.705 1.00 97.94 155 LYS A N 1
ATOM 1293 C CA . LYS A 1 155 ? 1.452 -9.243 5.138 1.00 97.94 155 LYS A CA 1
ATOM 1294 C C . LYS A 1 155 ? 0.235 -8.422 5.583 1.00 97.94 155 LYS A C 1
ATOM 1296 O O . LYS A 1 155 ? -0.533 -8.909 6.407 1.00 97.94 155 LYS A O 1
ATOM 1301 N N . TYR A 1 156 ? 0.019 -7.236 5.011 1.00 96.56 156 TYR A N 1
ATOM 1302 C CA . TYR A 1 156 ? -1.158 -6.390 5.271 1.00 96.56 156 TYR A CA 1
ATOM 1303 C C . TYR A 1 156 ? -2.323 -6.611 4.290 1.00 96.56 156 TYR A C 1
ATOM 1305 O O . TYR A 1 156 ? -3.240 -5.801 4.218 1.00 96.56 156 TYR A O 1
ATOM 1313 N N . GLY A 1 157 ? -2.313 -7.699 3.514 1.00 95.69 157 GLY A N 1
ATOM 1314 C CA . GLY A 1 157 ? -3.395 -8.023 2.578 1.00 95.69 157 GLY A CA 1
ATOM 1315 C C . GLY A 1 157 ? -3.427 -7.170 1.303 1.00 95.69 157 GLY A C 1
ATOM 1316 O O . GLY A 1 157 ? -4.347 -7.316 0.497 1.00 95.69 157 GLY A O 1
ATOM 1317 N N . MET A 1 158 ? -2.422 -6.322 1.072 1.00 98.12 158 MET A N 1
ATOM 1318 C CA . MET A 1 158 ? -2.306 -5.506 -0.136 1.00 98.12 158 MET A CA 1
ATOM 1319 C C . MET A 1 158 ? -1.776 -6.324 -1.319 1.00 98.12 158 MET A C 1
ATOM 1321 O O . MET A 1 158 ? -1.081 -7.328 -1.149 1.00 98.12 158 MET A O 1
ATOM 1325 N N . LYS A 1 159 ? -2.047 -5.872 -2.546 1.00 98.38 159 LYS A N 1
ATOM 1326 C CA . LYS A 1 159 ? -1.375 -6.355 -3.764 1.00 98.38 159 LYS A CA 1
ATOM 1327 C C . LYS A 1 159 ? -0.244 -5.429 -4.187 1.00 98.38 159 LYS A C 1
ATOM 1329 O O . LYS A 1 159 ? -0.367 -4.214 -4.096 1.00 98.38 159 LYS A O 1
ATOM 1334 N N . ALA A 1 160 ? 0.835 -6.003 -4.705 1.00 98.38 160 ALA A N 1
ATOM 1335 C CA . ALA A 1 160 ? 1.941 -5.254 -5.289 1.00 98.38 160 ALA A CA 1
ATOM 1336 C C . ALA A 1 160 ? 1.806 -5.200 -6.816 1.00 98.38 160 ALA A C 1
ATOM 1338 O O . ALA A 1 160 ? 1.712 -6.238 -7.472 1.00 98.38 160 ALA A O 1
ATOM 1339 N N . MET A 1 161 ? 1.813 -3.994 -7.382 1.00 98.50 161 MET A N 1
ATOM 1340 C CA . MET A 1 161 ? 1.797 -3.763 -8.823 1.00 98.50 161 MET A CA 1
ATOM 1341 C C . MET A 1 161 ? 3.130 -3.169 -9.269 1.00 98.50 161 MET A C 1
ATOM 1343 O O . MET A 1 161 ? 3.491 -2.062 -8.875 1.00 98.50 161 MET A O 1
ATOM 1347 N N . ALA A 1 162 ? 3.855 -3.900 -10.108 1.00 98.19 162 ALA A N 1
ATOM 1348 C CA . ALA A 1 162 ? 5.100 -3.428 -10.693 1.00 98.19 162 ALA A CA 1
ATOM 1349 C C . ALA A 1 162 ? 4.815 -2.403 -11.799 1.00 98.19 162 ALA A C 1
ATOM 1351 O O . ALA A 1 162 ? 4.135 -2.726 -12.774 1.00 98.19 162 ALA A O 1
ATOM 1352 N N . TYR A 1 163 ? 5.358 -1.189 -11.677 1.00 97.69 163 TYR A N 1
ATOM 1353 C CA . TYR A 1 163 ? 5.390 -0.252 -12.798 1.00 97.69 163 TYR A CA 1
ATOM 1354 C C . TYR A 1 163 ? 6.251 -0.818 -13.937 1.00 97.69 163 TYR A C 1
ATOM 1356 O O . TYR A 1 163 ? 7.318 -1.392 -13.699 1.00 97.69 163 TYR A O 1
ATOM 1364 N N . GLY A 1 164 ? 5.795 -0.626 -15.172 1.00 94.88 164 GLY A N 1
ATOM 1365 C CA . GLY A 1 164 ? 6.535 -0.951 -16.382 1.00 94.88 164 GLY A CA 1
ATOM 1366 C C . GLY A 1 164 ? 5.970 -0.179 -17.569 1.00 94.88 164 GLY A C 1
ATOM 1367 O O . GLY A 1 164 ? 4.754 -0.098 -17.738 1.00 94.88 164 GLY A O 1
ATOM 1368 N N . ALA A 1 165 ? 6.847 0.397 -18.391 1.00 92.81 165 ALA A N 1
ATOM 1369 C CA . ALA A 1 165 ? 6.423 1.037 -19.631 1.00 92.81 165 ALA A CA 1
ATOM 1370 C C . ALA A 1 165 ? 6.038 -0.024 -20.671 1.00 92.81 165 ALA A C 1
ATOM 1372 O O . ALA A 1 165 ? 6.738 -1.023 -20.819 1.00 92.81 165 ALA A O 1
ATOM 1373 N N . VAL A 1 166 ? 4.956 0.221 -21.415 1.00 94.31 166 VAL A N 1
ATOM 1374 C CA . VAL A 1 166 ? 4.469 -0.691 -22.468 1.00 94.31 166 VAL A CA 1
ATOM 1375 C C . VAL A 1 166 ? 5.448 -0.773 -23.645 1.00 94.31 166 VAL A C 1
ATOM 1377 O O . VAL A 1 166 ? 5.689 -1.854 -24.166 1.00 94.31 166 VAL A O 1
ATOM 1380 N N . TYR A 1 167 ? 6.015 0.367 -24.040 1.00 94.38 167 TYR A N 1
ATOM 1381 C CA . TYR A 1 167 ? 6.828 0.545 -25.251 1.00 94.38 167 TYR A CA 1
ATOM 1382 C C . TYR A 1 167 ? 8.050 1.434 -24.969 1.00 94.38 167 TYR A C 1
ATOM 1384 O O . TYR A 1 167 ? 8.398 2.327 -25.732 1.00 94.38 167 TYR A O 1
ATOM 1392 N N . GLY A 1 168 ? 8.641 1.300 -23.779 1.00 94.88 168 GLY A N 1
ATOM 1393 C CA . GLY A 1 168 ? 9.765 2.129 -23.345 1.00 94.88 168 GLY A CA 1
ATOM 1394 C C . GLY A 1 168 ? 11.063 1.337 -23.283 1.00 94.88 168 GLY A C 1
ATOM 1395 O O . GLY A 1 168 ? 11.125 0.305 -22.617 1.00 94.88 168 GLY A O 1
ATOM 1396 N N . ALA A 1 169 ? 12.137 1.848 -23.880 1.00 96.19 169 ALA A N 1
ATOM 1397 C CA . ALA A 1 169 ? 13.463 1.250 -23.755 1.00 96.19 169 ALA A CA 1
ATOM 1398 C C . ALA A 1 169 ? 14.565 2.292 -23.540 1.00 96.19 169 ALA A C 1
ATOM 1400 O O . ALA A 1 169 ? 14.429 3.472 -23.845 1.00 96.19 169 ALA A O 1
ATOM 1401 N N . GLY A 1 170 ? 15.678 1.848 -22.953 1.00 94.25 170 GLY A N 1
ATOM 1402 C CA . GLY A 1 170 ? 16.796 2.738 -22.643 1.00 94.25 170 GLY A CA 1
ATOM 1403 C C . GLY A 1 170 ? 17.674 2.969 -23.870 1.00 94.25 170 GLY A C 1
ATOM 1404 O O . GLY A 1 170 ? 17.677 2.147 -24.785 1.00 94.25 170 GLY A O 1
ATOM 1405 N N . LYS A 1 171 ? 18.480 4.036 -23.848 1.00 93.12 171 LYS A N 1
ATOM 1406 C CA . LYS A 1 171 ? 19.362 4.428 -24.963 1.00 93.12 171 LYS A CA 1
ATOM 1407 C C . LYS A 1 171 ? 20.185 3.283 -25.557 1.00 93.12 171 LYS A C 1
ATOM 1409 O O . LYS A 1 171 ? 20.214 3.108 -26.766 1.00 93.12 171 LYS A O 1
ATOM 1414 N N . GLU A 1 172 ? 20.831 2.483 -24.711 1.00 93.44 172 GLU A N 1
ATOM 1415 C CA . GLU A 1 172 ? 21.684 1.370 -25.159 1.00 93.44 172 GLU A CA 1
ATOM 1416 C C . GLU A 1 172 ? 20.922 0.297 -25.947 1.00 93.44 172 GLU A C 1
ATOM 1418 O O . GLU A 1 172 ? 21.496 -0.343 -26.825 1.00 93.44 172 GLU A O 1
ATOM 1423 N N . PHE A 1 173 ? 19.645 0.087 -25.618 1.00 95.69 173 PHE A N 1
ATOM 1424 C CA . PHE A 1 173 ? 18.782 -0.854 -26.323 1.00 95.69 173 PHE A CA 1
ATOM 1425 C C . PHE A 1 173 ? 18.309 -0.255 -27.646 1.00 95.69 173 PHE A C 1
ATOM 1427 O O . PHE A 1 173 ? 18.426 -0.898 -28.683 1.00 95.69 173 PHE A O 1
ATOM 1434 N N . TYR A 1 174 ? 17.883 1.009 -27.615 1.00 95.69 174 TYR A N 1
ATOM 1435 C CA . TYR A 1 174 ? 17.515 1.767 -28.807 1.00 95.69 174 TYR A CA 1
ATOM 1436 C C . TYR A 1 174 ? 18.611 1.764 -29.876 1.00 95.69 174 TYR A C 1
ATOM 1438 O O . TYR A 1 174 ? 18.344 1.439 -31.028 1.00 95.69 174 TYR A O 1
ATOM 1446 N N . GLU A 1 175 ? 19.860 2.056 -29.507 1.00 95.25 175 GLU A N 1
ATOM 1447 C CA . GLU A 1 175 ? 20.955 2.135 -30.482 1.00 95.25 175 GLU A CA 1
ATOM 1448 C C . GLU A 1 175 ? 21.217 0.809 -31.218 1.00 95.25 175 GLU A C 1
ATOM 1450 O O . GLU A 1 175 ? 21.742 0.829 -32.330 1.00 95.25 175 GLU A O 1
ATOM 1455 N N . LYS A 1 176 ? 20.837 -0.328 -30.621 1.00 97.31 176 LYS A N 1
ATOM 1456 C CA . LYS A 1 176 ? 20.980 -1.672 -31.205 1.00 97.31 176 LYS A CA 1
ATOM 1457 C C . LYS A 1 176 ? 19.753 -2.140 -31.990 1.00 97.31 176 LYS A C 1
ATOM 1459 O O . LYS A 1 176 ? 19.879 -3.096 -32.746 1.00 97.31 176 LYS A O 1
ATOM 1464 N N . HIS A 1 177 ? 18.608 -1.488 -31.795 1.00 97.12 177 HIS A N 1
ATOM 1465 C CA . HIS A 1 177 ? 17.296 -1.905 -32.301 1.00 97.12 177 HIS A CA 1
ATOM 1466 C C . HIS A 1 177 ? 16.520 -0.705 -32.858 1.00 97.12 177 HIS A C 1
ATOM 1468 O O . HIS A 1 177 ? 15.348 -0.495 -32.546 1.00 97.12 177 HIS A O 1
ATOM 1474 N N . LYS A 1 178 ? 17.193 0.145 -33.641 1.00 96.44 178 LYS A N 1
ATOM 1475 C CA . LYS A 1 178 ? 16.620 1.395 -34.164 1.00 96.44 178 LYS A CA 1
ATOM 1476 C C . LYS A 1 178 ? 15.329 1.149 -34.936 1.00 96.44 178 LYS A C 1
ATOM 1478 O O . LYS A 1 178 ? 14.392 1.920 -34.823 1.00 96.44 178 LYS A O 1
ATOM 1483 N N . GLU A 1 179 ? 15.254 0.041 -35.655 1.00 97.25 179 GLU A N 1
ATOM 1484 C CA . GLU A 1 179 ? 14.107 -0.366 -36.457 1.00 97.25 179 GLU A CA 1
ATOM 1485 C C . GLU A 1 179 ? 12.834 -0.663 -35.652 1.00 97.25 179 GLU A C 1
ATOM 1487 O O . GLU A 1 179 ? 11.761 -0.722 -36.246 1.00 97.25 179 GLU A O 1
ATOM 1492 N N . TRP A 1 180 ? 12.921 -0.825 -34.325 1.00 97.06 180 TRP A N 1
ATOM 1493 C CA . TRP A 1 180 ? 11.740 -0.983 -33.462 1.00 97.06 180 TRP A CA 1
ATOM 1494 C C . TRP A 1 180 ? 11.202 0.367 -32.9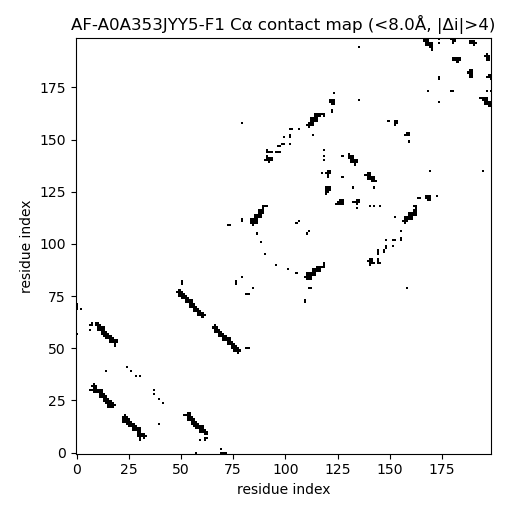81 1.00 97.06 180 TRP A C 1
ATOM 1496 O O . TRP A 1 180 ? 10.064 0.460 -32.547 1.00 97.06 180 TRP A O 1
ATOM 1506 N N . ALA A 1 181 ? 11.999 1.434 -33.066 1.00 96.62 181 ALA A N 1
ATOM 1507 C CA . ALA A 1 181 ? 11.635 2.714 -32.486 1.00 96.62 181 ALA A CA 1
ATOM 1508 C C . ALA A 1 181 ? 10.512 3.432 -33.248 1.00 96.62 181 ALA A C 1
ATOM 1510 O O . ALA A 1 181 ? 10.393 3.353 -34.472 1.00 96.62 181 ALA A O 1
ATOM 1511 N N . LEU A 1 182 ? 9.720 4.214 -32.516 1.00 96.94 182 LEU A N 1
ATOM 1512 C CA . LEU A 1 182 ? 8.750 5.125 -33.108 1.00 96.94 182 LEU A CA 1
ATOM 1513 C C . LEU A 1 182 ? 9.454 6.408 -33.571 1.00 96.94 182 LEU A C 1
ATOM 1515 O O . LEU A 1 182 ? 10.092 7.108 -32.777 1.00 96.94 182 LEU A O 1
ATOM 1519 N N . TYR A 1 183 ? 9.279 6.761 -34.844 1.00 96.56 183 TYR A N 1
ATOM 1520 C CA . TYR A 1 183 ? 9.886 7.941 -35.461 1.00 96.56 183 TYR A CA 1
ATOM 1521 C C . TYR A 1 183 ? 8.858 9.009 -35.828 1.00 96.56 183 TYR A C 1
ATOM 1523 O O . TYR A 1 183 ? 7.715 8.725 -36.182 1.00 96.56 183 TYR A O 1
ATOM 1531 N N . LYS A 1 184 ? 9.297 10.264 -35.764 1.00 95.69 184 LYS A N 1
ATOM 1532 C CA . LYS A 1 184 ? 8.603 11.428 -36.315 1.00 95.69 184 LYS A CA 1
ATOM 1533 C C . LYS A 1 184 ? 8.779 11.478 -37.834 1.00 95.69 184 LYS A C 1
ATOM 1535 O O . LYS A 1 184 ? 9.705 10.886 -38.384 1.00 95.69 184 LYS A O 1
ATOM 1540 N N . ASN A 1 185 ? 7.959 12.292 -38.501 1.00 96.75 185 ASN A N 1
ATOM 1541 C CA . ASN A 1 185 ? 8.050 12.516 -39.951 1.00 96.75 185 ASN A CA 1
ATOM 1542 C C . ASN A 1 185 ? 9.400 13.107 -40.401 1.00 96.75 185 ASN A C 1
ATOM 1544 O O . ASN A 1 185 ? 9.769 12.954 -41.560 1.00 96.75 185 ASN A O 1
ATOM 1548 N N . ASP A 1 186 ? 10.137 13.777 -39.507 1.00 96.25 186 ASP A N 1
ATOM 1549 C CA . ASP A 1 186 ? 11.478 14.317 -39.779 1.00 96.25 186 ASP A CA 1
ATOM 1550 C C . ASP A 1 186 ? 12.609 13.299 -39.524 1.00 96.25 186 ASP A C 1
ATOM 1552 O O . ASP A 1 186 ? 13.785 13.657 -39.558 1.00 96.25 186 ASP A O 1
ATOM 1556 N N . GLY A 1 187 ? 12.266 12.039 -39.237 1.00 94.75 187 GLY A N 1
ATOM 1557 C CA . GLY A 1 187 ? 13.217 10.967 -38.952 1.00 94.75 187 GLY A CA 1
ATOM 1558 C C . GLY A 1 187 ? 13.805 10.996 -37.538 1.00 94.75 187 GLY A C 1
ATOM 1559 O O . GLY A 1 187 ? 14.630 10.144 -37.210 1.00 94.75 187 GLY A O 1
ATOM 1560 N N . LYS A 1 188 ? 13.401 11.931 -36.666 1.00 94.69 188 LYS A N 1
ATOM 1561 C CA . LYS A 1 188 ? 13.826 11.919 -35.257 1.00 94.69 188 LYS A CA 1
ATOM 1562 C C . LYS A 1 188 ? 13.015 10.911 -34.454 1.00 94.69 188 LYS A C 1
ATOM 1564 O O . LYS A 1 188 ? 11.799 10.820 -34.595 1.00 94.69 188 LYS A O 1
ATOM 1569 N N . VAL A 1 189 ? 13.683 10.196 -33.557 1.00 95.94 189 VAL A N 1
ATOM 1570 C CA . VAL A 1 189 ? 13.040 9.229 -32.659 1.00 95.94 189 VAL A CA 1
ATOM 1571 C C . VAL A 1 189 ? 12.179 9.928 -31.595 1.00 95.94 189 VAL A C 1
ATOM 1573 O O . VAL A 1 189 ? 12.519 11.017 -31.118 1.00 95.94 189 VAL A O 1
ATOM 1576 N N . TYR A 1 190 ? 11.054 9.318 -31.218 1.00 96.00 190 TYR A N 1
ATOM 1577 C CA . TYR A 1 190 ? 10.287 9.717 -30.039 1.00 96.00 190 TYR A CA 1
ATOM 1578 C C . TYR A 1 190 ? 10.951 9.210 -28.753 1.00 96.00 190 TYR A C 1
ATOM 1580 O O . TYR A 1 190 ? 11.362 8.056 -28.650 1.00 96.00 190 TYR A O 1
ATOM 1588 N N . GLY A 1 191 ? 11.007 10.062 -27.734 1.00 92.19 191 GLY A N 1
ATOM 1589 C CA . GLY A 1 191 ? 11.579 9.709 -26.441 1.00 92.19 191 GLY A CA 1
ATOM 1590 C C . GLY A 1 191 ? 11.258 10.732 -25.360 1.00 92.19 191 GLY A C 1
ATOM 1591 O O . GLY A 1 191 ? 10.722 11.807 -25.638 1.00 92.19 191 GLY A O 1
ATOM 1592 N N . PHE A 1 192 ? 11.598 10.374 -24.127 1.00 88.81 192 PHE A N 1
ATOM 1593 C CA . PHE A 1 192 ? 11.488 11.209 -22.939 1.00 88.81 192 PHE A CA 1
ATOM 1594 C C . PHE A 1 192 ? 12.899 11.548 -22.454 1.00 88.81 192 PHE A C 1
ATOM 1596 O O . PHE A 1 192 ? 13.584 10.725 -21.841 1.00 88.81 192 PHE A O 1
ATOM 1603 N N . GLY A 1 193 ? 13.345 12.766 -22.771 1.00 84.56 193 GLY A N 1
ATOM 1604 C CA . GLY A 1 193 ? 14.732 13.180 -22.554 1.00 84.56 193 GLY A CA 1
ATOM 1605 C C . GLY A 1 193 ? 15.727 12.273 -23.287 1.00 84.56 193 GLY A C 1
ATOM 1606 O O . GLY A 1 193 ? 15.414 11.710 -24.334 1.00 84.56 193 GLY A O 1
ATOM 1607 N N . ASP A 1 194 ? 16.914 12.105 -22.704 1.00 83.69 194 ASP A N 1
ATOM 1608 C CA . ASP A 1 194 ? 18.017 11.349 -23.320 1.00 83.69 194 ASP A CA 1
ATOM 1609 C C . ASP A 1 194 ? 18.177 9.917 -22.774 1.00 83.69 194 ASP A C 1
ATOM 1611 O O . ASP A 1 194 ? 19.193 9.260 -23.021 1.00 83.69 194 ASP A O 1
ATOM 1615 N N . PHE A 1 195 ? 17.206 9.425 -21.994 1.00 86.69 195 PHE A N 1
ATOM 1616 C CA . PHE A 1 195 ? 17.323 8.150 -21.274 1.00 86.69 195 PHE A CA 1
ATOM 1617 C C . PHE A 1 195 ? 16.256 7.110 -21.636 1.00 86.69 195 PHE A C 1
ATOM 1619 O O . PHE A 1 195 ? 16.493 5.922 -21.397 1.00 86.69 195 PHE A O 1
ATOM 1626 N N . LEU A 1 196 ? 15.123 7.517 -22.221 1.00 93.81 196 LEU A N 1
ATOM 1627 C CA . LEU A 1 196 ? 14.005 6.638 -22.568 1.00 93.81 196 LEU A CA 1
ATOM 1628 C C . LEU A 1 196 ? 13.491 6.930 -23.984 1.00 93.81 196 LEU A C 1
ATOM 1630 O O . LEU A 1 196 ? 13.206 8.075 -24.318 1.00 93.81 196 LEU A O 1
ATOM 1634 N N . TYR A 1 197 ? 13.328 5.887 -24.790 1.00 96.12 197 TYR A N 1
ATOM 1635 C CA . TYR A 1 197 ? 12.873 5.941 -26.180 1.00 96.12 197 TYR A CA 1
ATOM 1636 C C . TYR A 1 197 ? 11.602 5.109 -26.342 1.00 96.12 197 TYR A C 1
ATOM 1638 O O . TYR A 1 197 ? 11.454 4.088 -25.665 1.00 96.12 197 TYR A O 1
ATOM 1646 N N . ILE A 1 198 ? 10.696 5.558 -27.216 1.00 96.38 198 ILE A N 1
ATOM 1647 C CA . ILE A 1 198 ? 9.473 4.823 -27.558 1.00 96.38 198 ILE A CA 1
ATOM 1648 C C . ILE A 1 198 ? 9.814 3.791 -28.635 1.00 96.38 198 ILE A C 1
ATOM 1650 O O . ILE A 1 198 ? 10.310 4.175 -29.697 1.00 96.38 198 ILE A O 1
ATOM 1654 N N . MET A 1 199 ? 9.583 2.509 -28.347 1.00 92.88 199 MET A N 1
ATOM 1655 C CA . MET A 1 199 ? 9.986 1.357 -29.163 1.00 92.88 199 MET A CA 1
ATOM 1656 C C . MET A 1 199 ? 8.992 0.206 -29.084 1.00 92.88 199 MET A C 1
ATOM 1658 O O . MET A 1 199 ? 8.341 0.082 -28.025 1.00 92.88 199 MET A O 1
#